Protein AF-A0A4Q4Z943-F1 (afdb_monomer)

Radius of gyration: 17.21 Å; Cα contacts (8 Å, |Δi|>4): 327; chains: 1; bounding box: 37×37×47 Å

Structure (mmCIF, N/CA/C/O backbone):
data_AF-A0A4Q4Z943-F1
#
_entry.id   AF-A0A4Q4Z943-F1
#
loop_
_atom_site.group_PDB
_atom_site.id
_atom_site.type_symbol
_atom_site.label_atom_id
_atom_site.label_alt_id
_atom_site.label_comp_id
_atom_site.label_asym_id
_atom_site.label_entity_id
_atom_site.label_seq_id
_atom_site.pdbx_PDB_ins_code
_atom_site.Cartn_x
_atom_site.Cartn_y
_atom_site.Cartn_z
_atom_site.occupancy
_atom_site.B_iso_or_equiv
_atom_site.auth_seq_id
_atom_site.auth_comp_id
_atom_site.auth_asym_id
_atom_site.auth_atom_id
_atom_site.pdbx_PDB_model_num
ATOM 1 N N . MET A 1 1 ? -3.285 22.131 2.070 1.00 65.44 1 MET A N 1
ATOM 2 C CA . MET A 1 1 ? -2.910 20.728 2.324 1.00 65.44 1 MET A CA 1
ATOM 3 C C . MET A 1 1 ? -2.173 20.230 1.093 1.00 65.44 1 MET A C 1
ATOM 5 O O . MET A 1 1 ? -2.377 20.802 0.026 1.00 65.44 1 MET A O 1
ATOM 9 N N . THR A 1 2 ? -1.219 19.313 1.251 1.00 90.12 2 THR A N 1
ATOM 10 C CA . THR A 1 2 ? -0.488 18.737 0.109 1.00 90.12 2 THR A CA 1
ATOM 11 C C . THR A 1 2 ? -1.328 17.625 -0.527 1.00 90.12 2 THR A C 1
ATOM 13 O O . THR A 1 2 ? -2.177 17.052 0.148 1.00 90.12 2 THR A O 1
ATOM 16 N N . GLU A 1 3 ? -1.049 17.253 -1.779 1.00 93.38 3 GLU A N 1
ATOM 17 C CA . GLU A 1 3 ? -1.705 16.104 -2.433 1.00 93.38 3 GLU A CA 1
ATOM 18 C C . GLU A 1 3 ? -1.549 14.803 -1.621 1.00 93.38 3 GLU A C 1
ATOM 20 O O . GLU A 1 3 ? -2.468 13.997 -1.535 1.00 93.38 3 GLU A O 1
ATOM 25 N N . MET A 1 4 ? -0.405 14.619 -0.951 1.00 96.50 4 MET A N 1
ATOM 26 C CA . MET A 1 4 ? -0.162 13.454 -0.092 1.00 96.50 4 MET A CA 1
ATOM 27 C C . MET A 1 4 ? -0.957 13.507 1.217 1.00 96.50 4 MET A C 1
ATOM 29 O O . MET A 1 4 ? -1.316 12.460 1.750 1.00 96.50 4 MET A O 1
ATOM 33 N N . ALA A 1 5 ? -1.238 14.699 1.747 1.00 97.06 5 ALA A N 1
ATOM 34 C CA . ALA A 1 5 ? -2.121 14.847 2.900 1.00 97.06 5 ALA A CA 1
ATOM 35 C C . ALA A 1 5 ? -3.574 14.520 2.523 1.00 97.06 5 ALA A C 1
ATOM 37 O O . ALA A 1 5 ? -4.233 13.794 3.262 1.00 97.06 5 ALA A O 1
ATOM 38 N N . ASP A 1 6 ? -4.031 14.985 1.357 1.00 97.50 6 ASP A N 1
ATOM 39 C CA . ASP A 1 6 ? -5.375 14.696 0.843 1.00 97.50 6 ASP A CA 1
ATOM 40 C C . ASP A 1 6 ? -5.541 13.192 0.550 1.00 97.50 6 ASP A C 1
ATOM 42 O O . ASP A 1 6 ? -6.547 12.588 0.921 1.00 97.50 6 ASP A O 1
ATOM 46 N N . LEU A 1 7 ? -4.516 12.554 -0.031 1.00 98.25 7 LEU A N 1
ATOM 47 C CA . LEU A 1 7 ? -4.472 11.100 -0.212 1.00 98.25 7 LEU A CA 1
ATOM 48 C C . LEU A 1 7 ? -4.557 10.356 1.125 1.00 98.25 7 LEU A C 1
ATOM 50 O O . LEU A 1 7 ? -5.277 9.363 1.231 1.00 98.25 7 LEU A O 1
ATOM 54 N N . TYR A 1 8 ? -3.808 10.801 2.138 1.00 98.56 8 TYR A N 1
ATOM 55 C CA . TYR A 1 8 ? -3.839 10.163 3.449 1.00 98.56 8 TYR A CA 1
ATOM 56 C C . TYR A 1 8 ? -5.241 10.232 4.056 1.00 98.56 8 TYR A C 1
ATOM 58 O O . TYR A 1 8 ? -5.732 9.216 4.535 1.00 98.56 8 TYR A O 1
ATOM 66 N N . ASP A 1 9 ? -5.901 11.389 3.970 1.00 98.44 9 ASP A N 1
ATOM 67 C CA . ASP A 1 9 ? -7.271 11.571 4.452 1.00 98.44 9 ASP A CA 1
ATOM 68 C C . ASP A 1 9 ? -8.268 10.640 3.749 1.00 98.44 9 ASP A C 1
ATOM 70 O O . ASP A 1 9 ? -9.015 9.915 4.404 1.00 98.44 9 ASP A O 1
ATOM 74 N N . ALA A 1 10 ? -8.193 10.547 2.420 1.00 98.62 10 ALA A N 1
ATOM 75 C CA . ALA A 1 10 ? -9.022 9.621 1.652 1.00 98.62 10 ALA A CA 1
ATOM 76 C C . ALA A 1 10 ? -8.755 8.145 2.018 1.00 98.62 10 ALA A C 1
ATOM 78 O O . ALA A 1 10 ? -9.677 7.331 2.073 1.00 98.62 10 ALA A O 1
ATOM 79 N N . CYS A 1 11 ? -7.504 7.786 2.322 1.00 98.81 11 CYS A N 1
ATOM 80 C CA . CYS A 1 11 ? -7.176 6.451 2.824 1.00 98.81 11 CYS A CA 1
ATOM 81 C C . CYS A 1 11 ? -7.762 6.192 4.225 1.00 98.81 11 CYS A C 1
ATOM 83 O O . CYS A 1 11 ? -8.165 5.064 4.507 1.00 98.81 11 CYS A O 1
ATOM 85 N N . LEU A 1 12 ? -7.826 7.202 5.104 1.00 98.88 12 LEU A N 1
ATOM 86 C CA . LEU A 1 12 ? -8.472 7.071 6.417 1.00 98.88 12 LEU A CA 1
ATOM 87 C C . LEU A 1 12 ? -9.964 6.760 6.272 1.00 98.88 12 LEU A C 1
ATOM 89 O O . LEU A 1 12 ? -10.477 5.899 6.986 1.00 98.88 12 LEU A O 1
ATOM 93 N N . ASP A 1 13 ? -10.643 7.414 5.328 1.00 98.81 13 ASP A N 1
ATOM 94 C CA . ASP A 1 13 ? -12.058 7.159 5.040 1.00 98.81 13 ASP A CA 1
ATOM 95 C C . ASP A 1 13 ? -12.298 5.714 4.591 1.00 98.81 13 ASP A C 1
ATOM 97 O O . ASP A 1 13 ? -13.255 5.072 5.033 1.00 98.81 13 ASP A O 1
ATOM 101 N N . GLU A 1 14 ? -11.396 5.162 3.778 1.00 98.81 14 GLU A N 1
ATOM 102 C CA . GLU A 1 14 ? -11.490 3.766 3.358 1.00 98.81 14 GLU A CA 1
ATOM 103 C C . GLU A 1 14 ? -11.214 2.784 4.508 1.00 98.81 14 GLU A C 1
ATOM 105 O O . GLU A 1 14 ? -11.913 1.774 4.637 1.00 98.81 14 GLU A O 1
ATOM 110 N N . VAL A 1 15 ? -10.259 3.085 5.397 1.00 98.81 15 VAL A N 1
ATOM 111 C CA . VAL A 1 15 ? -10.035 2.270 6.604 1.00 98.81 15 VAL A CA 1
ATOM 112 C C . VAL A 1 15 ? -11.260 2.293 7.519 1.00 98.81 15 VAL A C 1
ATOM 114 O O . VAL A 1 15 ? -11.665 1.235 7.998 1.00 98.81 15 VAL A O 1
ATOM 117 N N . ASP A 1 16 ? -11.885 3.452 7.732 1.00 98.75 16 ASP A N 1
ATOM 118 C CA . ASP A 1 16 ? -13.119 3.557 8.520 1.00 98.75 16 ASP A CA 1
ATOM 119 C C . ASP A 1 16 ? -14.257 2.741 7.898 1.00 98.75 16 ASP A C 1
ATOM 121 O O . ASP A 1 16 ? -14.968 2.014 8.601 1.00 98.75 16 ASP A O 1
ATOM 125 N N . ARG A 1 17 ? -14.410 2.810 6.570 1.00 98.62 17 ARG A N 1
ATOM 126 C CA . ARG A 1 17 ? -15.404 2.023 5.834 1.00 98.62 17 ARG A CA 1
ATOM 127 C C . ARG A 1 17 ? -15.170 0.523 6.018 1.00 98.62 17 ARG A C 1
ATOM 129 O O . ARG A 1 17 ? -16.122 -0.215 6.289 1.00 98.62 17 ARG A O 1
ATOM 136 N N . LEU A 1 18 ? -13.928 0.056 5.883 1.00 98.44 18 LEU A N 1
ATOM 137 C CA . LEU A 1 18 ? -13.565 -1.346 6.106 1.00 98.44 18 LEU A CA 1
ATOM 138 C C . LEU A 1 18 ? -13.819 -1.753 7.564 1.00 98.44 18 LEU A C 1
ATOM 140 O O . LEU A 1 18 ? -14.514 -2.736 7.815 1.00 98.44 18 LEU A O 1
ATOM 144 N N . ALA A 1 19 ? -13.354 -0.969 8.535 1.00 98.00 19 ALA A N 1
ATOM 145 C CA . ALA A 1 19 ? -13.545 -1.244 9.958 1.00 98.00 19 ALA A CA 1
ATOM 146 C C . ALA A 1 19 ? -15.025 -1.360 10.362 1.00 98.00 19 ALA A C 1
ATOM 148 O O . ALA A 1 19 ? -15.354 -2.135 11.261 1.00 98.00 19 ALA A O 1
ATOM 149 N N . ALA A 1 20 ? -15.917 -0.627 9.689 1.00 98.06 20 ALA A N 1
ATOM 150 C CA . ALA A 1 20 ? -17.358 -0.683 9.921 1.00 98.06 20 ALA A CA 1
ATOM 151 C C . ALA A 1 20 ? -18.069 -1.870 9.242 1.00 98.06 20 ALA A C 1
ATOM 153 O O . ALA A 1 20 ? -19.202 -2.181 9.612 1.00 98.06 20 ALA A O 1
ATOM 154 N N . THR A 1 21 ? -17.459 -2.504 8.234 1.00 97.50 21 THR A N 1
ATOM 155 C CA . THR A 1 21 ? -18.151 -3.464 7.350 1.00 97.50 21 THR A CA 1
ATOM 156 C C . THR A 1 21 ? -17.573 -4.874 7.358 1.00 97.50 21 THR A C 1
ATOM 158 O O . THR A 1 21 ? -18.302 -5.813 7.037 1.00 97.50 21 THR A O 1
ATOM 161 N N . LEU A 1 22 ? -16.300 -5.046 7.720 1.00 98.06 22 LEU A N 1
ATOM 162 C CA . LEU A 1 22 ? -15.649 -6.353 7.703 1.00 98.06 22 LEU A CA 1
ATOM 163 C C . LEU A 1 22 ? -16.208 -7.298 8.774 1.00 98.06 22 LEU A C 1
ATOM 165 O O . LEU A 1 22 ? -16.391 -6.923 9.934 1.00 98.06 22 LEU A O 1
ATOM 169 N N . THR A 1 23 ? -16.427 -8.556 8.390 1.00 98.38 23 THR A N 1
ATOM 170 C CA . THR A 1 23 ? -16.841 -9.617 9.320 1.00 98.38 23 THR A CA 1
ATOM 171 C C . THR A 1 23 ? -15.647 -10.181 10.105 1.00 98.38 23 THR A C 1
ATOM 173 O O . THR A 1 23 ? -14.497 -10.031 9.677 1.00 98.38 23 THR A O 1
ATOM 176 N N . PRO A 1 24 ? -15.879 -10.888 11.230 1.00 98.25 24 PRO A N 1
ATOM 177 C CA . PRO A 1 24 ? -14.817 -11.589 11.956 1.00 98.25 24 PRO A CA 1
ATOM 178 C C . PRO A 1 24 ? -13.995 -12.550 11.083 1.00 98.25 24 PRO A C 1
ATOM 180 O O . PRO A 1 24 ? -12.779 -12.628 11.231 1.00 98.25 24 PRO A O 1
ATOM 183 N N . GLU A 1 25 ? -14.630 -13.246 10.139 1.00 98.44 25 GLU A N 1
ATOM 184 C CA . GLU A 1 25 ? -13.960 -14.173 9.220 1.00 98.44 25 GLU A CA 1
ATOM 185 C C . GLU A 1 25 ? -13.043 -13.433 8.236 1.00 98.44 25 GLU A C 1
ATOM 187 O O . GLU A 1 25 ? -11.919 -13.868 7.978 1.00 98.44 25 GLU A O 1
ATOM 192 N N . GLN A 1 26 ? -13.488 -12.284 7.718 1.00 98.62 26 GLN A N 1
ATOM 193 C CA . GLN A 1 26 ? -12.661 -11.439 6.855 1.00 98.62 26 GLN A CA 1
ATOM 194 C C . GLN A 1 26 ? -11.472 -10.860 7.628 1.00 98.62 26 GLN A C 1
ATOM 196 O O . GLN A 1 26 ? -10.345 -10.891 7.145 1.00 98.62 26 GLN A O 1
ATOM 201 N N . LEU A 1 27 ? -11.696 -10.404 8.861 1.00 98.62 27 LEU A N 1
ATOM 202 C CA . LEU A 1 27 ? -10.637 -9.899 9.738 1.00 98.62 27 LEU A CA 1
ATOM 203 C C . LEU A 1 27 ? -9.578 -10.963 10.061 1.00 98.62 27 LEU A C 1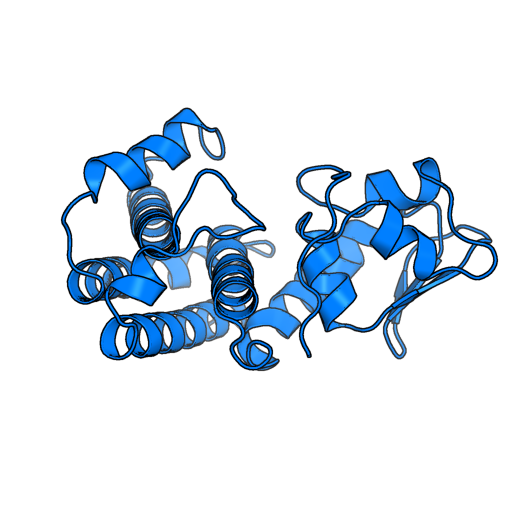
ATOM 205 O O . LEU A 1 27 ? -8.402 -10.625 10.179 1.00 98.62 27 LEU A O 1
ATOM 209 N N . ALA A 1 28 ? -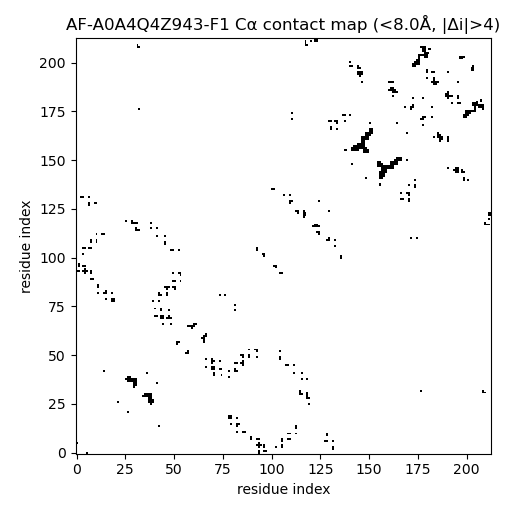9.982 -12.232 10.162 1.00 98.50 28 ALA A N 1
ATOM 210 C CA . ALA A 1 28 ? -9.096 -13.371 10.399 1.00 98.50 28 ALA A CA 1
ATOM 211 C C . ALA A 1 28 ? -8.396 -13.899 9.131 1.00 98.50 28 ALA A C 1
ATOM 213 O O . ALA A 1 28 ? -7.555 -14.794 9.226 1.00 98.50 28 ALA A O 1
ATOM 214 N N . SER A 1 29 ? -8.724 -13.377 7.945 1.00 98.50 29 SER A N 1
ATOM 215 C CA . SER A 1 29 ? -8.125 -13.832 6.688 1.00 98.50 29 SER A CA 1
ATOM 216 C C . SER A 1 29 ? -6.656 -13.421 6.600 1.00 98.50 29 SER A C 1
ATOM 218 O O . SER A 1 29 ? -6.305 -12.282 6.906 1.00 98.50 29 SER A O 1
ATOM 220 N N . VAL A 1 30 ? -5.793 -14.349 6.182 1.00 98.50 30 VAL A N 1
ATOM 221 C CA . VAL A 1 30 ? -4.361 -14.092 5.956 1.00 98.50 30 VAL A CA 1
ATOM 222 C C . VAL A 1 30 ? -4.183 -13.223 4.715 1.00 98.50 30 VAL A C 1
ATOM 224 O O . VAL A 1 30 ? -4.833 -13.454 3.698 1.00 98.50 30 VAL A O 1
ATOM 227 N N . VAL A 1 31 ? -3.276 -12.250 4.786 1.00 98.25 31 VAL A N 1
ATOM 228 C CA . VAL A 1 31 ? -2.973 -11.341 3.675 1.00 98.25 31 VAL A CA 1
ATOM 229 C C . VA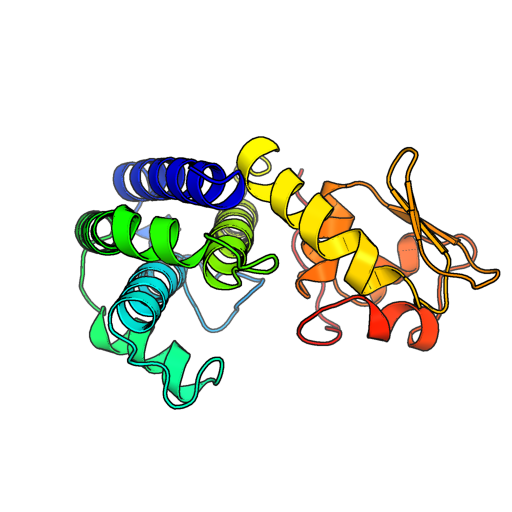L A 1 31 ? -1.777 -11.878 2.878 1.00 98.25 31 VAL A C 1
ATOM 231 O O . VAL A 1 31 ? -0.668 -11.881 3.410 1.00 98.25 31 VAL A O 1
ATOM 234 N N . PRO A 1 32 ? -1.932 -12.298 1.605 1.00 96.94 32 PRO A N 1
ATOM 235 C CA . PRO A 1 32 ? -0.840 -12.915 0.834 1.00 96.94 32 PRO A CA 1
ATO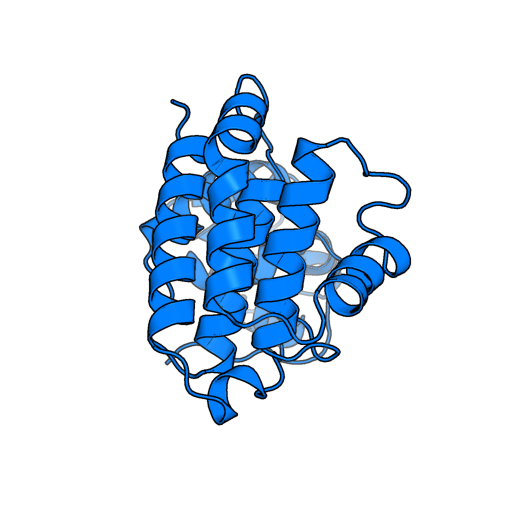M 236 C C . PRO A 1 32 ? 0.417 -12.039 0.702 1.00 96.94 32 PRO A C 1
ATOM 238 O O . PRO A 1 32 ? 1.545 -12.532 0.767 1.00 96.94 32 PRO A O 1
ATOM 241 N N . ALA A 1 33 ? 0.228 -10.720 0.598 1.00 95.62 33 ALA A N 1
ATOM 242 C CA . ALA A 1 33 ? 1.324 -9.762 0.488 1.00 95.62 33 ALA A CA 1
ATOM 243 C C . ALA A 1 33 ? 2.194 -9.694 1.754 1.00 95.62 33 ALA A C 1
ATOM 245 O O . ALA A 1 33 ? 3.394 -9.428 1.650 1.00 95.62 33 ALA A O 1
ATOM 246 N N . THR A 1 34 ? 1.600 -9.969 2.920 1.00 95.44 34 THR A N 1
ATOM 247 C CA . THR A 1 34 ? 2.224 -9.985 4.250 1.00 95.44 34 THR A CA 1
ATOM 248 C C . THR A 1 34 ? 1.763 -11.231 5.016 1.00 95.44 34 THR A C 1
ATOM 250 O O . THR A 1 34 ? 0.963 -11.124 5.946 1.00 95.44 34 THR A O 1
ATOM 253 N N . PRO A 1 35 ? 2.245 -12.431 4.646 1.00 95.75 35 PRO A N 1
ATOM 254 C CA . PRO A 1 35 ? 1.617 -13.704 5.021 1.00 95.75 35 PRO A CA 1
ATOM 255 C C . PRO A 1 35 ? 1.724 -14.052 6.512 1.00 95.75 35 PRO A C 1
ATOM 257 O O . PRO A 1 35 ? 1.075 -14.982 6.979 1.00 95.75 35 PRO A O 1
ATOM 260 N N . ALA A 1 36 ? 2.531 -13.309 7.272 1.00 96.00 36 ALA A N 1
ATOM 261 C CA . ALA A 1 36 ? 2.580 -13.410 8.727 1.00 96.00 36 ALA A CA 1
ATOM 262 C C . ALA A 1 36 ? 1.375 -12.747 9.418 1.00 96.00 36 ALA A C 1
ATOM 264 O O . ALA A 1 36 ? 1.213 -12.912 10.626 1.00 96.00 36 ALA A O 1
ATOM 265 N N . TRP A 1 37 ? 0.568 -11.976 8.682 1.00 98.44 37 TRP A N 1
ATOM 266 C CA . TRP A 1 37 ? -0.495 -11.144 9.227 1.00 98.44 37 TRP A CA 1
ATOM 267 C C . TRP A 1 37 ? -1.863 -11.484 8.642 1.00 98.44 37 TRP A C 1
ATOM 269 O O . TRP A 1 37 ? -2.028 -11.764 7.452 1.00 98.44 37 TRP A O 1
ATOM 279 N N . THR A 1 38 ? -2.860 -11.400 9.512 1.00 98.75 38 THR A N 1
ATOM 280 C CA . THR A 1 38 ? -4.273 -11.319 9.141 1.00 98.75 38 THR A CA 1
ATOM 281 C C . THR A 1 38 ? -4.658 -9.891 8.746 1.00 98.75 38 THR A C 1
ATOM 283 O O . THR A 1 38 ? -3.924 -8.941 9.027 1.00 98.75 38 THR A O 1
ATOM 286 N N . VAL A 1 39 ? -5.833 -9.710 8.139 1.00 98.75 39 VAL A N 1
ATOM 287 C CA . VAL A 1 39 ? -6.383 -8.380 7.818 1.00 98.75 39 VAL A CA 1
ATOM 288 C C . VAL A 1 39 ? -6.466 -7.491 9.061 1.00 98.75 39 VAL A C 1
ATOM 290 O O . VAL A 1 39 ? -6.066 -6.329 9.008 1.00 98.75 39 VAL A O 1
ATOM 293 N N . HIS A 1 40 ? -6.914 -8.027 10.202 1.00 98.75 40 HIS A N 1
ATOM 294 C CA . HIS A 1 40 ? -6.932 -7.281 11.466 1.00 98.75 40 HIS A CA 1
ATOM 295 C C . HIS A 1 40 ? -5.537 -6.775 11.853 1.00 98.75 40 HIS A C 1
ATOM 297 O O . HIS A 1 40 ? -5.369 -5.600 12.176 1.00 98.75 40 HIS A O 1
ATOM 303 N N . GLN A 1 41 ? -4.524 -7.634 11.744 1.00 98.81 41 GLN A N 1
ATOM 304 C CA . GLN A 1 41 ? -3.146 -7.286 12.091 1.00 98.81 41 GLN A CA 1
ATOM 305 C C . GLN A 1 41 ? -2.535 -6.275 11.112 1.00 98.81 41 GLN A C 1
ATOM 307 O O . GLN A 1 41 ? -1.730 -5.446 11.532 1.00 98.81 41 GLN A O 1
ATOM 312 N N . VAL A 1 42 ? -2.950 -6.271 9.840 1.00 98.75 42 VAL A N 1
ATOM 313 C CA . VAL A 1 42 ? -2.595 -5.199 8.894 1.00 98.75 42 VAL A CA 1
ATOM 314 C C . VAL A 1 42 ? -3.187 -3.860 9.341 1.00 98.75 42 VAL A C 1
ATOM 316 O O . VAL A 1 42 ? -2.464 -2.867 9.394 1.00 98.75 42 VAL A O 1
ATOM 319 N N . ILE A 1 43 ? -4.463 -3.816 9.737 1.00 98.69 43 ILE A N 1
ATOM 320 C CA . ILE A 1 43 ? -5.095 -2.584 10.250 1.00 98.69 43 ILE A CA 1
ATOM 321 C C . ILE A 1 43 ? -4.405 -2.121 11.546 1.00 98.69 43 ILE A C 1
ATOM 323 O O . ILE A 1 43 ? -4.137 -0.931 11.719 1.00 98.69 43 ILE A O 1
ATOM 327 N N . ALA A 1 44 ? -4.049 -3.054 12.433 1.00 98.81 44 ALA A N 1
ATOM 328 C CA . ALA A 1 44 ? -3.276 -2.758 13.636 1.00 98.81 44 ALA A CA 1
ATOM 329 C C . ALA A 1 44 ? -1.894 -2.181 13.294 1.00 98.81 44 ALA A C 1
ATOM 331 O O . ALA A 1 44 ? -1.493 -1.161 13.853 1.00 98.81 44 ALA A O 1
ATOM 332 N N . HIS A 1 45 ? -1.189 -2.772 12.327 1.00 98.69 45 HIS A N 1
ATOM 333 C CA . HIS A 1 45 ? 0.083 -2.253 11.839 1.00 98.69 45 HIS A CA 1
ATOM 334 C C . HIS A 1 45 ? -0.053 -0.826 11.288 1.00 98.69 45 HIS A C 1
ATOM 336 O O . HIS A 1 45 ? 0.795 0.011 11.590 1.00 98.69 45 HIS A O 1
ATOM 342 N N . LEU A 1 46 ? -1.116 -0.520 10.537 1.00 98.75 46 LEU A N 1
ATOM 343 C CA . LEU A 1 46 ? -1.375 0.834 10.037 1.00 98.75 46 LEU A CA 1
ATOM 344 C C . LEU A 1 46 ? -1.536 1.844 11.176 1.00 98.75 46 LEU A C 1
ATOM 346 O O . LEU A 1 46 ? -0.852 2.870 11.178 1.00 98.75 46 LEU A O 1
ATOM 350 N N . ALA A 1 47 ? -2.381 1.530 12.162 1.00 98.75 47 ALA A N 1
ATOM 351 C CA . ALA A 1 47 ? -2.593 2.374 13.335 1.00 98.75 47 ALA A CA 1
ATOM 352 C C . ALA A 1 47 ? -1.298 2.582 14.140 1.00 98.75 47 ALA A C 1
ATOM 354 O O . ALA A 1 47 ? -0.956 3.716 14.477 1.00 98.75 47 ALA A O 1
ATOM 355 N N . GLY A 1 48 ? -0.551 1.505 14.404 1.00 98.56 48 GLY A N 1
ATOM 356 C CA . GLY A 1 48 ? 0.711 1.560 15.142 1.00 98.56 48 GLY A CA 1
ATOM 357 C C . GLY A 1 48 ? 1.792 2.356 14.411 1.00 98.56 48 GLY A C 1
ATOM 358 O O . GLY A 1 48 ? 2.394 3.246 15.002 1.00 98.56 48 GLY A O 1
ATOM 359 N N . SER A 1 49 ? 1.973 2.122 13.109 1.00 98.25 49 SER A N 1
ATOM 360 C CA . SER A 1 49 ? 2.962 2.839 12.294 1.00 98.25 49 SER A CA 1
ATOM 361 C C . SER A 1 49 ? 2.690 4.337 12.244 1.00 98.25 49 SER A C 1
ATOM 363 O O . SER A 1 49 ? 3.621 5.137 12.334 1.00 98.25 49 SER A O 1
ATOM 365 N N . ALA A 1 50 ? 1.422 4.735 12.115 1.00 98.38 50 ALA A N 1
ATOM 366 C CA . ALA A 1 50 ? 1.060 6.146 12.087 1.00 98.38 50 ALA A CA 1
ATOM 367 C C . ALA A 1 50 ? 1.232 6.809 13.461 1.00 98.38 50 ALA A C 1
ATOM 369 O O . ALA A 1 50 ? 1.707 7.945 13.538 1.00 98.38 50 ALA A O 1
ATOM 370 N N . ALA A 1 51 ? 0.909 6.099 14.547 1.00 98.25 51 ALA A N 1
ATOM 371 C CA . ALA A 1 51 ? 1.132 6.577 15.909 1.00 98.25 51 ALA A CA 1
ATOM 372 C C . ALA A 1 51 ? 2.630 6.744 16.213 1.00 98.25 51 ALA A C 1
ATOM 374 O O . ALA A 1 51 ? 3.044 7.783 16.732 1.00 98.25 51 ALA A O 1
ATOM 375 N N . ASP A 1 52 ? 3.457 5.770 15.832 1.00 98.12 52 ASP A N 1
ATOM 376 C CA . ASP A 1 52 ? 4.909 5.815 16.015 1.00 98.12 52 ASP A CA 1
ATOM 377 C C . ASP A 1 52 ? 5.537 6.953 15.214 1.00 98.12 52 ASP A C 1
ATOM 379 O O . ASP A 1 52 ? 6.308 7.737 15.770 1.00 98.12 52 ASP A O 1
ATOM 383 N N . ALA A 1 53 ? 5.139 7.122 13.949 1.00 96.50 53 ALA A N 1
ATOM 384 C CA . ALA A 1 53 ? 5.582 8.242 13.123 1.00 96.50 53 ALA A CA 1
ATOM 385 C C . ALA A 1 53 ? 5.181 9.599 13.722 1.00 96.50 53 ALA A C 1
ATOM 387 O O . ALA A 1 53 ? 5.990 10.524 13.752 1.00 96.50 53 ALA A O 1
ATOM 388 N N . SER A 1 54 ? 3.959 9.708 14.250 1.00 96.88 54 SER A N 1
ATOM 389 C CA . SER A 1 54 ? 3.436 10.956 14.827 1.00 96.88 54 SER A CA 1
ATOM 390 C C . SER A 1 54 ? 4.071 11.315 16.172 1.00 96.88 54 SER A C 1
ATOM 392 O O . SER A 1 54 ? 4.146 12.490 16.525 1.00 96.88 54 SER A O 1
ATOM 394 N N . THR A 1 55 ? 4.519 10.317 16.934 1.00 96.38 55 THR A N 1
ATOM 395 C CA . THR A 1 55 ? 5.127 10.500 18.264 1.00 96.38 55 THR A CA 1
ATOM 396 C C . THR A 1 55 ? 6.654 10.418 18.248 1.00 96.38 55 THR A C 1
ATOM 398 O O . THR A 1 55 ? 7.292 10.666 19.270 1.00 96.38 55 THR A O 1
ATOM 401 N N . GLY A 1 56 ? 7.253 10.089 17.101 1.00 95.88 56 GLY A N 1
ATOM 402 C CA . GLY A 1 56 ? 8.696 9.935 16.939 1.00 95.88 56 GLY A CA 1
ATOM 403 C C . GLY A 1 56 ? 9.259 8.613 17.472 1.00 95.88 56 GLY A C 1
ATOM 404 O O . GLY A 1 56 ? 10.475 8.492 17.606 1.00 95.88 56 GLY A O 1
ATOM 405 N N . ARG A 1 57 ? 8.422 7.605 17.754 1.00 96.50 57 ARG A N 1
ATOM 406 C CA . ARG A 1 57 ? 8.833 6.279 18.260 1.00 96.50 57 ARG A CA 1
ATOM 407 C C . ARG A 1 57 ? 9.384 5.384 17.132 1.00 96.50 57 ARG A C 1
ATOM 409 O O . ARG A 1 57 ? 8.904 4.277 16.901 1.00 96.50 57 ARG A O 1
ATOM 416 N N . MET A 1 58 ? 10.403 5.878 16.429 1.00 96.69 58 MET A N 1
ATOM 417 C CA . MET A 1 58 ? 10.899 5.329 15.155 1.00 96.69 58 MET A CA 1
ATOM 418 C C . MET A 1 58 ? 12.147 4.443 15.273 1.00 96.69 58 MET A C 1
ATOM 420 O O . MET A 1 58 ? 12.688 4.008 14.255 1.00 96.69 58 MET A O 1
ATOM 424 N N . ASP A 1 59 ? 12.619 4.164 16.489 1.00 96.31 59 ASP A N 1
ATOM 425 C CA . ASP A 1 59 ? 13.780 3.297 16.701 1.00 96.31 59 ASP A CA 1
ATOM 426 C C . ASP A 1 59 ? 13.547 1.907 16.091 1.00 96.31 59 ASP A C 1
ATOM 428 O O . ASP A 1 59 ? 12.558 1.233 16.384 1.00 96.31 59 ASP A O 1
ATOM 432 N N . GLY A 1 60 ? 14.470 1.489 15.220 1.00 93.88 60 GLY A N 1
ATOM 433 C CA . GLY A 1 60 ? 14.402 0.210 14.514 1.00 93.88 60 GLY A CA 1
ATOM 434 C C . GLY A 1 60 ? 13.467 0.184 13.303 1.00 93.88 60 GLY A C 1
ATOM 435 O O . GLY A 1 60 ? 13.398 -0.849 12.642 1.00 93.88 60 GLY A O 1
ATOM 436 N N . ALA A 1 61 ? 12.775 1.276 12.964 1.00 94.00 61 ALA A N 1
ATOM 437 C CA . ALA A 1 61 ? 11.940 1.339 11.766 1.00 94.00 61 ALA A CA 1
ATOM 438 C C . ALA A 1 61 ? 12.787 1.260 10.473 1.00 94.00 61 ALA A C 1
ATOM 440 O O . ALA A 1 61 ? 13.886 1.818 10.423 1.00 94.00 61 ALA A O 1
ATOM 441 N N . PRO A 1 62 ? 12.295 0.618 9.394 1.00 91.56 62 PRO A N 1
ATOM 442 C CA . PRO A 1 62 ? 11.044 -0.140 9.266 1.00 91.56 62 PRO A CA 1
ATOM 443 C C . PRO A 1 62 ? 11.221 -1.650 9.565 1.00 91.56 62 PRO A C 1
ATOM 445 O O . PRO A 1 62 ? 10.645 -2.497 8.887 1.00 91.56 62 PRO A O 1
ATOM 448 N N . GLY A 1 63 ? 12.072 -2.014 10.525 1.00 94.12 63 GLY A N 1
ATOM 449 C CA . GLY A 1 63 ? 12.456 -3.394 10.826 1.00 94.12 63 GLY A CA 1
ATOM 450 C C . GLY A 1 63 ? 11.344 -4.272 11.415 1.00 94.12 63 GLY A C 1
ATOM 451 O O . GLY A 1 63 ? 10.303 -3.803 11.880 1.00 94.12 63 GLY A O 1
ATOM 452 N N . SER A 1 64 ? 11.586 -5.585 11.421 1.00 94.12 64 SER A N 1
ATOM 453 C CA . SER A 1 64 ? 10.615 -6.595 11.866 1.00 94.12 64 SER A CA 1
ATOM 454 C C . SER A 1 64 ? 10.206 -6.444 13.332 1.00 94.12 64 SER A C 1
ATOM 456 O O . SER A 1 64 ? 9.033 -6.595 13.644 1.00 94.12 64 SER A O 1
ATOM 458 N N . GLU A 1 65 ? 11.134 -6.099 14.227 1.00 96.31 65 GLU A N 1
ATOM 459 C CA . GLU A 1 65 ? 10.826 -5.871 15.647 1.00 96.31 65 GLU A CA 1
ATOM 460 C C . GLU A 1 65 ? 9.871 -4.683 15.838 1.00 96.31 65 GLU A C 1
ATOM 462 O O . GLU A 1 65 ? 8.883 -4.784 16.567 1.00 96.31 65 GLU A O 1
ATOM 467 N N . TRP A 1 66 ? 10.117 -3.586 15.113 1.00 97.25 66 TRP A N 1
ATOM 468 C CA . TRP A 1 66 ? 9.276 -2.389 15.136 1.00 97.25 66 TRP A CA 1
ATOM 469 C C . TRP A 1 66 ? 7.856 -2.693 14.637 1.00 97.25 66 TRP A C 1
ATOM 471 O O . TRP A 1 66 ? 6.875 -2.394 15.314 1.00 97.25 66 TRP A O 1
ATOM 481 N N . THR A 1 67 ? 7.733 -3.381 13.500 1.00 96.25 67 THR A N 1
ATOM 482 C CA . THR A 1 67 ? 6.417 -3.750 12.948 1.00 96.25 67 THR A CA 1
ATOM 483 C C . THR A 1 67 ? 5.670 -4.790 13.792 1.00 96.25 67 THR A C 1
ATOM 485 O O . THR A 1 67 ? 4.455 -4.672 13.959 1.00 96.25 67 THR A O 1
ATOM 488 N N . ALA A 1 68 ? 6.371 -5.772 14.372 1.00 96.44 68 ALA A N 1
ATOM 489 C CA . ALA A 1 68 ? 5.779 -6.785 15.247 1.00 96.44 68 ALA A CA 1
ATOM 490 C C . ALA A 1 68 ? 5.194 -6.173 16.526 1.00 96.44 68 ALA A C 1
ATOM 492 O O . ALA A 1 68 ? 4.138 -6.609 16.989 1.00 96.44 68 ALA A O 1
ATOM 493 N N . ARG A 1 69 ? 5.830 -5.124 17.064 1.00 97.19 69 ARG A N 1
ATOM 494 C CA . ARG A 1 69 ? 5.316 -4.377 18.215 1.00 97.19 69 ARG A CA 1
ATOM 495 C C . ARG A 1 69 ? 3.935 -3.783 17.946 1.00 97.19 69 ARG A C 1
ATOM 497 O O . ARG A 1 69 ? 3.081 -3.885 18.816 1.00 97.19 69 ARG A O 1
ATOM 504 N N . HIS A 1 70 ? 3.687 -3.216 16.762 1.00 97.94 70 HIS A N 1
ATOM 505 C CA . HIS A 1 70 ? 2.368 -2.653 16.431 1.00 97.94 70 HIS A CA 1
ATOM 506 C C . HIS A 1 70 ? 1.267 -3.705 16.532 1.00 97.94 70 HIS A C 1
ATOM 508 O O . HIS A 1 70 ? 0.212 -3.451 17.102 1.00 97.94 70 HIS A O 1
ATOM 514 N N . VAL A 1 71 ? 1.537 -4.897 15.999 1.00 97.44 71 VAL A N 1
ATOM 515 C CA . VAL A 1 71 ? 0.590 -6.011 16.018 1.00 97.44 71 VAL A CA 1
ATOM 516 C C . VAL A 1 71 ? 0.359 -6.510 17.445 1.00 97.44 71 VAL A C 1
ATOM 518 O O . VAL A 1 71 ? -0.785 -6.726 17.830 1.00 97.44 71 VAL A O 1
ATOM 521 N N . ALA A 1 72 ? 1.424 -6.653 18.238 1.00 97.62 72 ALA A N 1
ATOM 522 C CA . ALA A 1 72 ? 1.338 -7.150 19.609 1.00 97.62 72 ALA A CA 1
ATOM 523 C C . ALA A 1 72 ? 0.674 -6.150 20.576 1.00 97.62 72 ALA A C 1
ATOM 525 O O . ALA A 1 72 ? -0.196 -6.526 21.353 1.00 97.62 72 ALA A O 1
ATOM 526 N N . GLU A 1 73 ? 1.050 -4.868 20.535 1.00 98.06 73 GLU A N 1
ATOM 527 C CA . GLU A 1 73 ? 0.516 -3.836 21.444 1.00 98.06 73 GLU A CA 1
ATOM 528 C C . GLU A 1 73 ? -0.964 -3.519 21.190 1.00 98.06 73 GLU A C 1
ATOM 530 O O . GLU A 1 73 ? -1.664 -3.032 22.082 1.00 98.06 73 GLU A O 1
ATOM 535 N N . LEU A 1 74 ? -1.436 -3.758 19.967 1.00 97.81 74 LEU A N 1
ATOM 536 C CA . LEU A 1 74 ? -2.802 -3.463 19.540 1.00 97.81 74 LEU A CA 1
ATOM 537 C C . LEU A 1 74 ? -3.668 -4.724 19.415 1.00 97.81 74 LEU A C 1
ATOM 539 O O . LEU A 1 74 ? -4.809 -4.644 18.949 1.00 97.81 74 LEU A O 1
ATOM 543 N N . GLU A 1 75 ? -3.159 -5.874 19.860 1.00 96.38 75 GLU A N 1
ATOM 544 C CA . GLU A 1 75 ? -3.922 -7.114 19.937 1.00 96.38 75 GLU A CA 1
ATOM 545 C C . GLU A 1 75 ? -5.180 -6.930 20.806 1.00 96.38 75 GLU A C 1
ATOM 547 O O . GLU A 1 75 ? -5.180 -6.237 21.824 1.00 96.38 75 GLU A O 1
ATOM 552 N N . GLY A 1 76 ? -6.294 -7.526 20.376 1.00 94.62 76 GLY A N 1
ATOM 553 C CA . GLY A 1 76 ? -7.573 -7.463 21.088 1.00 94.62 76 GLY A CA 1
ATOM 554 C C . GLY A 1 76 ? -8.369 -6.165 20.909 1.00 94.62 76 GLY A C 1
ATOM 555 O O . GLY A 1 76 ? -9.541 -6.138 21.283 1.00 94.62 76 GLY A O 1
ATOM 556 N N . ARG A 1 77 ? -7.800 -5.115 20.298 1.00 98.38 77 ARG A N 1
ATOM 557 C CA . ARG A 1 77 ? -8.570 -3.922 19.913 1.00 98.38 77 ARG A CA 1
ATOM 558 C C . ARG A 1 77 ? -9.523 -4.239 18.768 1.00 98.38 77 ARG A C 1
ATOM 560 O O . ARG A 1 77 ? -9.170 -4.942 17.822 1.00 98.38 77 ARG A O 1
ATOM 567 N N . SER A 1 78 ? -10.726 -3.688 18.825 1.00 98.44 78 SER A N 1
ATOM 568 C CA . SER A 1 78 ? -11.693 -3.786 17.734 1.00 98.44 78 SER A CA 1
ATOM 569 C C . SER A 1 78 ? -11.221 -3.007 16.494 1.00 98.44 78 SER A C 1
ATOM 571 O O . SER A 1 78 ? -10.491 -2.020 16.628 1.00 98.44 78 SER A O 1
ATOM 573 N N . PRO A 1 79 ? -11.665 -3.379 15.278 1.00 98.25 79 PRO A N 1
ATOM 574 C CA . PRO A 1 79 ? -11.352 -2.624 14.063 1.00 98.25 79 PRO A CA 1
ATOM 575 C C . PRO A 1 79 ? -11.710 -1.137 14.168 1.00 98.25 79 PRO A C 1
ATOM 577 O O . PRO A 1 79 ? -10.939 -0.294 13.723 1.00 98.25 79 PRO A O 1
ATOM 580 N N . GLY A 1 80 ? -12.837 -0.805 14.811 1.00 98.62 80 GLY A N 1
ATOM 581 C CA . GLY A 1 80 ? -13.252 0.582 15.030 1.00 98.62 80 GLY A CA 1
ATOM 582 C C . GLY A 1 80 ? -12.305 1.363 15.947 1.00 98.62 80 GLY A C 1
ATOM 583 O O . GLY A 1 80 ? -12.016 2.525 15.677 1.00 98.62 80 GLY A O 1
ATOM 584 N N . GLU A 1 81 ? -11.762 0.737 16.997 1.00 98.75 81 GLU A N 1
ATOM 585 C CA . GLU A 1 81 ? -10.750 1.370 17.857 1.00 98.75 81 GLU A CA 1
ATOM 586 C C . GLU A 1 81 ? -9.423 1.586 17.122 1.00 98.75 81 GLU A C 1
ATOM 588 O O . GLU A 1 81 ? -8.765 2.606 17.330 1.00 98.75 81 GLU A O 1
ATOM 593 N N . LEU A 1 82 ? -9.028 0.646 16.258 1.00 98.81 82 LEU A N 1
ATOM 594 C CA . LEU A 1 82 ? -7.833 0.783 15.424 1.00 98.81 82 LEU A CA 1
ATOM 595 C C . LEU A 1 82 ? -7.998 1.906 14.396 1.00 98.81 82 LEU A C 1
ATOM 597 O O . LEU A 1 82 ? -7.113 2.750 14.274 1.00 98.81 82 LEU A O 1
ATOM 601 N N . ALA A 1 83 ? -9.141 1.951 13.710 1.00 98.75 83 ALA A N 1
ATOM 602 C CA . ALA A 1 83 ? -9.464 2.984 12.733 1.00 98.75 83 ALA A CA 1
ATOM 603 C C . ALA A 1 83 ? -9.532 4.376 13.384 1.00 98.75 83 ALA A C 1
ATOM 605 O O . ALA A 1 83 ? -8.880 5.305 12.915 1.00 98.75 83 ALA A O 1
ATOM 606 N N . ALA A 1 84 ? -10.181 4.504 14.547 1.00 98.75 84 ALA A N 1
ATOM 607 C CA . ALA A 1 84 ? -10.192 5.749 15.315 1.00 98.75 84 ALA A CA 1
ATOM 608 C C . ALA A 1 84 ? -8.783 6.175 15.771 1.00 98.75 84 ALA A C 1
ATOM 610 O O . ALA A 1 84 ? -8.437 7.357 15.707 1.00 98.75 84 ALA A O 1
ATOM 611 N N . SER A 1 85 ? -7.948 5.220 16.202 1.00 98.38 85 SER A N 1
ATOM 612 C CA . SER A 1 85 ? -6.549 5.483 16.557 1.00 98.38 85 SER A CA 1
ATOM 613 C C . SER A 1 85 ? -5.754 5.988 15.354 1.00 98.38 85 SER A C 1
ATOM 615 O O . SER A 1 85 ? -5.030 6.973 15.476 1.00 98.38 85 SER A O 1
ATOM 617 N N . LEU A 1 86 ? -5.906 5.354 14.193 1.00 98.75 86 LEU A N 1
ATOM 618 C CA . LEU A 1 86 ? -5.269 5.777 12.950 1.00 98.75 86 LEU A CA 1
ATOM 619 C C . LEU A 1 86 ? -5.775 7.157 12.501 1.00 98.75 86 LEU A C 1
ATOM 621 O O . LEU A 1 86 ? -4.983 8.032 12.177 1.00 98.75 86 LEU A O 1
ATOM 625 N N . ARG A 1 87 ? -7.082 7.421 12.563 1.00 98.75 87 ARG A N 1
ATOM 626 C CA . ARG A 1 87 ? -7.639 8.736 12.215 1.00 98.75 87 ARG A CA 1
ATOM 627 C C . ARG A 1 87 ? -7.117 9.853 13.118 1.00 98.75 87 ARG A C 1
ATOM 629 O O . ARG A 1 87 ? -6.924 10.974 12.656 1.00 98.75 87 ARG A O 1
ATOM 636 N N . SER A 1 88 ? -6.818 9.562 14.384 1.00 98.56 88 SER A N 1
ATOM 637 C CA . SER A 1 88 ? -6.259 10.556 15.31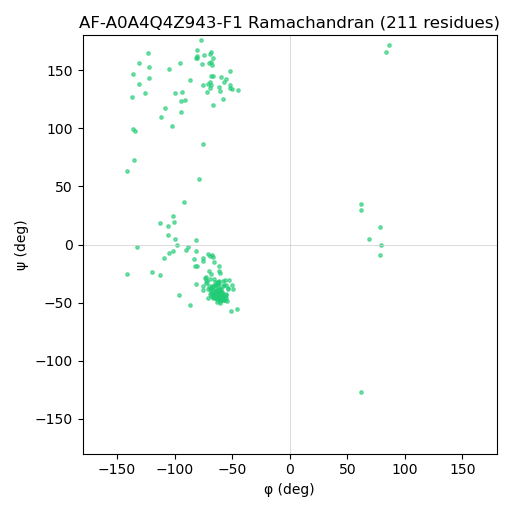0 1.00 98.56 88 SER A CA 1
ATOM 638 C C . SER A 1 88 ? -4.895 11.115 14.874 1.00 98.56 88 SER A C 1
ATOM 640 O O . SER A 1 88 ? -4.510 12.198 15.314 1.00 98.56 88 SER A O 1
ATOM 642 N N . THR A 1 89 ? -4.183 10.429 13.972 1.00 98.62 89 THR A N 1
ATOM 643 C CA . THR A 1 89 ? -2.881 10.874 13.457 1.00 98.62 89 THR A CA 1
ATOM 644 C C . THR A 1 89 ? -2.985 11.780 12.229 1.00 98.62 89 THR A C 1
ATOM 646 O O . THR A 1 89 ? -1.958 12.279 11.773 1.00 98.62 89 THR A O 1
ATOM 649 N N . GLN A 1 90 ? -4.194 12.042 11.711 1.00 98.38 90 GLN A N 1
ATOM 650 C CA . GLN A 1 90 ? -4.450 12.839 10.499 1.00 98.38 90 GLN A CA 1
ATOM 651 C C . GLN A 1 90 ? -3.649 14.146 10.462 1.00 98.38 90 GLN A C 1
ATOM 653 O O . GLN A 1 90 ? -2.883 14.373 9.530 1.00 98.38 90 GLN A O 1
ATOM 658 N N . ALA A 1 91 ? -3.775 14.986 11.493 1.00 98.00 91 ALA A N 1
ATOM 659 C CA . ALA A 1 91 ? -3.117 16.291 11.518 1.00 98.00 91 ALA A CA 1
ATOM 660 C C . ALA A 1 91 ? -1.581 16.185 11.555 1.00 98.00 91 ALA A C 1
ATOM 662 O O . ALA A 1 91 ? -0.891 16.941 10.871 1.00 98.00 91 ALA A O 1
ATOM 663 N N . ALA A 1 92 ? -1.043 15.236 12.327 1.00 97.81 92 ALA A N 1
ATOM 664 C CA . ALA A 1 92 ? 0.399 15.031 12.447 1.00 97.81 92 ALA A CA 1
ATOM 665 C C . ALA A 1 92 ? 1.001 14.494 11.139 1.00 97.81 92 ALA A C 1
ATOM 667 O O . ALA A 1 92 ? 2.022 15.000 10.669 1.00 97.81 92 ALA A O 1
ATOM 668 N N . VAL A 1 93 ? 0.337 13.520 10.510 1.00 97.25 93 VAL A N 1
ATOM 669 C CA . VAL A 1 93 ? 0.758 12.986 9.211 1.00 97.25 93 VAL A CA 1
ATOM 670 C C . VAL A 1 93 ? 0.642 14.056 8.130 1.00 97.25 93 VAL A C 1
ATOM 672 O O . VAL A 1 93 ? 1.603 14.236 7.386 1.00 97.25 93 VAL A O 1
ATOM 675 N N . ALA A 1 94 ? -0.450 14.826 8.086 1.00 96.88 94 ALA A N 1
ATOM 676 C CA . ALA A 1 94 ? -0.609 15.931 7.141 1.00 96.88 94 ALA A CA 1
ATOM 677 C C . ALA A 1 94 ? 0.541 16.943 7.255 1.00 96.88 94 ALA A C 1
ATOM 679 O O . ALA A 1 94 ? 1.168 17.262 6.244 1.00 96.88 94 ALA A O 1
ATOM 680 N N . ALA A 1 95 ? 0.895 17.364 8.473 1.00 96.50 95 ALA A N 1
ATOM 681 C CA . ALA A 1 95 ? 2.043 18.240 8.704 1.00 96.50 95 ALA A CA 1
ATOM 682 C C . ALA A 1 95 ? 3.367 17.608 8.226 1.00 96.50 95 ALA A C 1
ATOM 684 O O . ALA A 1 95 ? 4.192 18.286 7.621 1.00 96.50 95 ALA A O 1
ATOM 685 N N . SER A 1 96 ? 3.555 16.295 8.415 1.00 94.69 96 SER A N 1
ATOM 686 C CA . SER A 1 96 ? 4.767 15.580 7.975 1.00 94.69 96 SER A CA 1
ATOM 687 C C . SER A 1 96 ? 4.955 15.510 6.450 1.00 94.69 96 SER A C 1
ATOM 689 O O . SER A 1 96 ? 6.045 15.176 5.977 1.00 94.69 96 SER A O 1
ATOM 691 N N . THR A 1 97 ? 3.906 15.806 5.672 1.00 95.69 97 THR A N 1
ATOM 692 C CA . THR A 1 97 ? 3.982 15.849 4.203 1.00 95.69 97 THR A CA 1
ATOM 693 C C . THR A 1 97 ? 4.538 17.170 3.670 1.00 95.69 97 THR A C 1
ATOM 695 O O . THR A 1 97 ? 4.981 17.233 2.523 1.00 95.69 97 THR A O 1
ATOM 698 N N . GLU A 1 98 ? 4.541 18.236 4.472 1.00 94.75 98 GLU A N 1
ATOM 699 C CA . GLU A 1 98 ? 5.014 19.547 4.035 1.00 94.75 98 GLU A CA 1
ATOM 700 C C . GLU A 1 98 ? 6.524 19.517 3.768 1.00 94.75 98 GLU A C 1
ATOM 702 O O . GLU A 1 98 ? 7.329 19.187 4.635 1.00 94.75 98 GLU A O 1
ATOM 707 N N . GLY A 1 99 ? 6.924 19.828 2.531 1.00 89.94 99 GLY A N 1
ATOM 708 C CA . GLY A 1 99 ? 8.330 19.777 2.117 1.00 89.94 99 GLY A CA 1
ATOM 709 C C . GLY A 1 99 ? 8.926 18.364 2.048 1.00 89.94 99 GLY A C 1
ATOM 710 O O . GLY A 1 99 ? 10.115 18.226 1.760 1.00 89.94 99 GLY A O 1
ATOM 711 N N . ASN A 1 100 ? 8.123 17.319 2.267 1.00 91.69 100 ASN A N 1
ATOM 712 C CA . ASN A 1 100 ? 8.541 15.931 2.157 1.00 91.69 100 ASN A CA 1
ATOM 713 C C . ASN A 1 100 ? 8.040 15.341 0.829 1.00 91.69 100 ASN A C 1
ATOM 715 O O . ASN A 1 100 ? 6.874 14.962 0.730 1.00 91.69 100 ASN A O 1
ATOM 719 N N . PRO A 1 101 ? 8.901 15.206 -0.195 1.00 83.38 101 PRO A N 1
ATOM 720 C CA . PRO A 1 101 ? 8.485 14.660 -1.485 1.00 83.38 101 PRO A CA 1
ATOM 721 C C . PRO A 1 101 ? 8.194 13.152 -1.436 1.00 83.38 101 PRO A C 1
ATOM 723 O O . PRO A 1 101 ? 7.766 12.582 -2.437 1.00 83.38 101 PRO A O 1
ATOM 726 N N . ARG A 1 102 ? 8.496 12.475 -0.317 1.00 88.25 102 ARG A N 1
ATOM 727 C CA . ARG A 1 102 ? 8.433 11.015 -0.178 1.00 88.25 102 ARG A CA 1
ATOM 728 C C . ARG A 1 102 ? 7.902 10.590 1.198 1.00 88.25 102 ARG A C 1
ATOM 730 O O . ARG A 1 102 ? 8.632 9.963 1.972 1.00 88.25 102 ARG A O 1
ATOM 737 N N . PRO A 1 103 ? 6.647 10.924 1.539 1.00 94.69 103 PRO A N 1
ATOM 738 C CA . PRO A 1 103 ? 6.082 10.584 2.835 1.00 94.69 103 PRO A CA 1
ATOM 739 C C . PRO A 1 103 ? 5.728 9.091 2.886 1.00 94.69 103 PRO A C 1
ATOM 741 O O . PRO A 1 103 ? 4.596 8.692 2.624 1.00 94.69 103 PRO A O 1
ATOM 744 N N . ALA A 1 104 ? 6.704 8.254 3.254 1.00 94.12 104 ALA A N 1
ATOM 745 C CA . ALA A 1 104 ? 6.561 6.796 3.312 1.00 94.12 104 ALA A CA 1
ATOM 746 C C . ALA A 1 104 ? 5.349 6.320 4.134 1.00 94.12 104 ALA A C 1
ATOM 748 O O . ALA A 1 104 ? 4.759 5.298 3.797 1.00 94.12 104 ALA A O 1
ATOM 749 N N . ILE A 1 105 ? 4.931 7.066 5.163 1.00 96.50 105 ILE A N 1
ATOM 750 C CA . ILE A 1 105 ? 3.743 6.725 5.959 1.00 96.50 105 ILE A CA 1
ATOM 751 C C . ILE A 1 105 ? 2.436 6.791 5.148 1.00 96.50 105 ILE A C 1
ATOM 753 O O . ILE A 1 105 ? 1.532 5.989 5.372 1.00 96.50 105 ILE A O 1
ATOM 757 N N . VAL A 1 106 ? 2.355 7.692 4.164 1.00 98.06 106 VAL A N 1
ATOM 758 C CA . VAL A 1 106 ? 1.206 7.814 3.252 1.00 98.06 106 VAL A CA 1
ATOM 759 C C . VAL A 1 106 ? 1.226 6.684 2.222 1.00 98.06 106 VAL A C 1
ATOM 761 O O . VAL A 1 106 ? 0.196 6.088 1.920 1.00 98.06 106 VAL A O 1
ATOM 764 N N . TRP A 1 107 ? 2.409 6.314 1.727 1.00 97.69 107 TRP A N 1
ATOM 765 C CA . TRP A 1 107 ? 2.546 5.156 0.839 1.00 97.69 107 TRP A CA 1
ATOM 766 C C . TRP A 1 107 ? 2.155 3.859 1.551 1.00 97.69 107 TRP A C 1
ATOM 768 O O . TRP A 1 107 ? 1.484 3.013 0.968 1.00 97.69 107 TRP A O 1
ATOM 778 N N . ASN A 1 108 ? 2.529 3.730 2.826 1.00 98.19 108 ASN A N 1
ATOM 779 C CA . ASN A 1 108 ? 2.254 2.556 3.647 1.00 98.19 108 ASN A CA 1
ATOM 780 C C . ASN A 1 108 ? 0.753 2.240 3.733 1.00 98.19 108 ASN A C 1
ATOM 782 O O . ASN A 1 108 ? 0.359 1.097 3.508 1.00 98.19 108 ASN A O 1
ATOM 786 N N . ILE A 1 109 ? -0.088 3.244 4.014 1.00 98.75 109 ILE A N 1
ATOM 787 C CA . ILE A 1 109 ? -1.542 3.041 4.104 1.00 98.75 109 ILE A CA 1
ATOM 788 C C . ILE A 1 109 ? -2.159 2.672 2.751 1.00 98.75 109 ILE A C 1
ATOM 790 O O . ILE A 1 109 ? -2.929 1.718 2.680 1.00 98.75 109 ILE A O 1
ATOM 794 N N . SER A 1 110 ? -1.749 3.343 1.672 1.00 98.75 110 SER A N 1
ATOM 795 C CA . SER A 1 110 ? -2.218 3.061 0.309 1.00 98.75 110 SER A CA 1
ATOM 796 C C . SER A 1 110 ? -1.902 1.622 -0.127 1.00 98.75 110 SER A C 1
ATOM 798 O O . SER A 1 110 ? -2.777 0.888 -0.593 1.00 98.75 110 SER A O 1
ATOM 800 N N . VAL A 1 111 ? -0.660 1.173 0.088 1.00 98.56 111 VAL A N 1
ATOM 801 C CA . VAL A 1 111 ? -0.213 -0.179 -0.282 1.00 98.56 111 VAL A CA 1
ATOM 802 C C . VAL A 1 111 ? -0.972 -1.250 0.497 1.00 98.56 111 VAL A C 1
ATOM 804 O O . VAL A 1 111 ? -1.429 -2.225 -0.100 1.00 98.56 111 VAL A O 1
ATOM 807 N N . HIS A 1 112 ? -1.141 -1.068 1.807 1.00 98.69 112 HIS A N 1
ATOM 808 C CA . HIS A 1 112 ? -1.829 -2.047 2.644 1.00 98.69 112 HIS A CA 1
ATOM 809 C C . HIS A 1 112 ? -3.346 -2.072 2.446 1.00 98.69 112 HIS A C 1
ATOM 811 O O . HIS A 1 112 ? -3.937 -3.141 2.571 1.00 98.69 112 HIS A O 1
ATOM 817 N N . LEU A 1 113 ? -3.982 -0.959 2.073 1.00 98.75 113 LEU A N 1
ATOM 818 C CA . LEU A 1 113 ? -5.381 -0.980 1.636 1.00 98.75 113 LEU A CA 1
ATOM 819 C C . LEU A 1 113 ? -5.554 -1.869 0.401 1.00 98.75 113 LEU A C 1
ATOM 821 O O . LEU A 1 113 ? -6.423 -2.739 0.381 1.00 98.75 113 LEU A O 1
ATOM 825 N N . ALA A 1 114 ? -4.671 -1.735 -0.589 1.00 98.56 114 ALA A N 1
ATOM 826 C CA . ALA A 1 114 ? -4.682 -2.616 -1.752 1.00 98.56 114 ALA A CA 1
ATOM 827 C C . ALA A 1 114 ? -4.359 -4.081 -1.379 1.00 98.56 114 ALA A C 1
ATOM 829 O O . ALA A 1 114 ? -4.968 -4.994 -1.936 1.00 98.56 114 ALA A O 1
ATOM 830 N N . ASP A 1 115 ? -3.477 -4.321 -0.395 1.00 98.50 115 ASP A N 1
ATOM 831 C CA . ASP A 1 115 ? -3.222 -5.668 0.146 1.00 98.50 115 ASP A CA 1
ATOM 832 C C . ASP A 1 115 ? -4.498 -6.287 0.756 1.00 98.50 115 ASP A C 1
ATOM 834 O O . ASP A 1 115 ? -4.795 -7.455 0.504 1.00 98.50 115 ASP A O 1
ATOM 838 N N . VAL A 1 116 ? -5.279 -5.510 1.519 1.00 98.38 116 VAL A N 1
ATOM 839 C CA . VAL A 1 116 ? -6.548 -5.959 2.122 1.00 98.38 116 VAL A CA 1
ATOM 840 C C . VAL A 1 116 ? -7.615 -6.216 1.057 1.00 98.38 116 VAL A C 1
ATOM 842 O O . VAL A 1 116 ? -8.319 -7.222 1.139 1.00 98.38 116 VAL A O 1
ATOM 845 N N . HIS A 1 117 ? -7.723 -5.358 0.040 1.00 98.19 117 HIS A N 1
ATOM 846 C CA . HIS A 1 117 ? -8.674 -5.558 -1.057 1.00 98.19 117 HIS A CA 1
ATOM 847 C C . HIS A 1 117 ? -8.397 -6.858 -1.816 1.00 98.19 117 HIS A C 1
ATOM 849 O O . HIS A 1 117 ? -9.313 -7.659 -2.007 1.00 98.19 117 HIS A O 1
ATOM 855 N N . GLU A 1 118 ? -7.136 -7.099 -2.189 1.00 97.44 118 GLU A N 1
ATOM 856 C CA . GLU A 1 118 ? -6.727 -8.330 -2.873 1.00 97.44 118 GLU A CA 1
ATOM 857 C C . GLU A 1 118 ? -6.940 -9.570 -1.989 1.00 97.44 118 GLU A C 1
ATOM 859 O O . GLU A 1 118 ? -7.462 -10.576 -2.468 1.00 97.44 118 GLU A O 1
ATOM 864 N N . ALA A 1 119 ? -6.605 -9.503 -0.694 1.00 97.38 119 ALA A N 1
ATOM 865 C CA . ALA A 1 119 ? -6.784 -10.622 0.237 1.00 97.38 119 ALA A CA 1
ATOM 866 C C . ALA A 1 119 ? -8.254 -11.037 0.413 1.00 97.38 119 ALA A C 1
ATOM 868 O O . ALA A 1 119 ? -8.549 -12.211 0.629 1.00 97.38 119 ALA A O 1
ATOM 869 N N . LEU A 1 120 ? -9.174 -10.076 0.319 1.00 97.06 120 LEU A N 1
ATOM 870 C CA . LEU A 1 120 ? -10.605 -10.290 0.528 1.00 97.06 120 LEU A CA 1
ATOM 871 C C . LEU A 1 120 ? -11.400 -10.468 -0.773 1.00 97.06 120 LEU A C 1
ATOM 873 O O . LEU A 1 120 ? -12.618 -10.641 -0.714 1.00 97.06 120 LEU A O 1
ATOM 877 N N . GLY A 1 121 ? -10.742 -10.414 -1.937 1.00 96.12 121 GLY A N 1
ATOM 878 C CA . GLY A 1 121 ? -11.414 -10.468 -3.238 1.00 96.12 121 GLY A CA 1
ATOM 879 C C . GLY A 1 121 ? -12.381 -9.300 -3.465 1.00 96.12 121 GLY A C 1
ATOM 880 O O . GLY A 1 121 ? -13.401 -9.461 -4.136 1.00 96.12 121 GLY A O 1
ATOM 881 N N . LEU A 1 122 ? -12.097 -8.140 -2.867 1.00 96.12 122 LEU A N 1
ATOM 882 C CA . LEU A 1 122 ? -12.853 -6.911 -3.102 1.00 96.12 122 LEU A CA 1
ATOM 883 C C . LEU A 1 122 ? -12.495 -6.326 -4.479 1.00 96.12 122 LEU A C 1
ATOM 885 O O . LEU A 1 122 ? -11.452 -6.673 -5.041 1.00 96.12 122 LEU A O 1
ATOM 889 N N . PRO A 1 123 ? -13.318 -5.409 -5.028 1.00 96.25 123 PRO A N 1
ATOM 890 C CA . PRO A 1 123 ? -12.922 -4.638 -6.198 1.00 96.25 123 PRO A CA 1
ATOM 891 C C . PRO A 1 123 ? -11.558 -3.969 -5.998 1.00 96.25 123 PRO A C 1
ATOM 893 O O . PRO A 1 123 ? -11.205 -3.591 -4.873 1.00 96.25 123 PRO A O 1
ATOM 896 N N . VAL A 1 124 ? -10.821 -3.796 -7.102 1.00 96.69 124 VAL A N 1
ATOM 897 C CA . VAL A 1 124 ? -9.563 -3.034 -7.132 1.00 96.69 124 VAL A CA 1
ATOM 898 C C . VAL A 1 124 ? -9.744 -1.729 -6.363 1.00 96.69 124 VAL A C 1
ATOM 900 O O . VAL A 1 124 ? -10.744 -1.034 -6.552 1.00 96.69 124 VAL A O 1
ATOM 903 N N . LEU A 1 125 ? -8.780 -1.422 -5.490 1.00 97.69 125 LEU A N 1
ATOM 904 C CA . LEU A 1 125 ? -8.778 -0.185 -4.716 1.00 97.69 125 LEU A CA 1
ATOM 905 C C . LEU A 1 125 ? -8.960 1.014 -5.656 1.00 97.69 125 LEU A C 1
ATOM 907 O O . LEU A 1 125 ? -8.340 1.061 -6.724 1.00 97.69 125 LEU A O 1
ATOM 911 N N . ASP A 1 126 ? -9.796 1.974 -5.253 1.00 98.06 126 ASP A N 1
ATOM 912 C CA . ASP A 1 126 ? -10.064 3.162 -6.061 1.00 98.06 126 ASP A CA 1
ATOM 913 C C . ASP A 1 126 ? -8.748 3.815 -6.509 1.00 9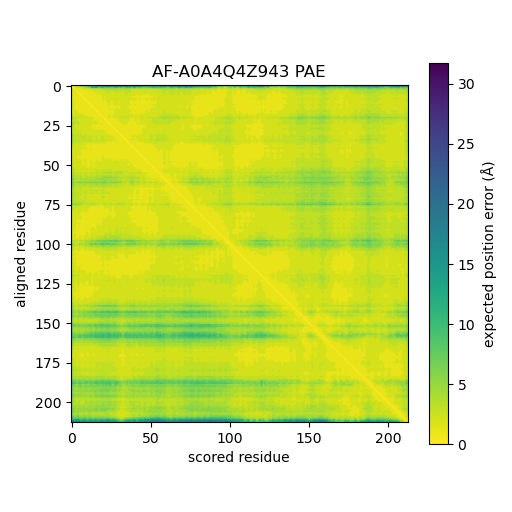8.06 126 ASP A C 1
ATOM 915 O O . ASP A 1 126 ? -7.809 3.976 -5.726 1.00 98.06 126 ASP A O 1
ATOM 919 N N . ALA A 1 127 ? -8.687 4.165 -7.794 1.00 98.06 127 ALA A N 1
ATOM 920 C CA . ALA A 1 127 ? -7.540 4.790 -8.431 1.00 98.06 127 ALA A CA 1
ATOM 921 C C . ALA A 1 127 ? -7.004 6.001 -7.652 1.00 98.06 127 ALA A C 1
ATOM 923 O O . ALA A 1 127 ? -5.787 6.151 -7.522 1.00 98.06 127 ALA A O 1
ATOM 924 N N . ALA A 1 128 ? -7.891 6.811 -7.070 1.00 98.12 128 ALA A N 1
ATOM 925 C CA . ALA A 1 128 ? -7.525 7.977 -6.273 1.00 98.12 128 ALA A CA 1
ATOM 926 C C . ALA A 1 128 ? -6.680 7.624 -5.036 1.00 98.12 128 ALA A C 1
ATOM 928 O O . ALA A 1 128 ? -5.910 8.460 -4.569 1.00 98.12 128 ALA A O 1
ATOM 929 N N . LEU A 1 129 ? -6.775 6.389 -4.532 1.00 98.62 129 LEU A N 1
ATOM 930 C CA . LEU A 1 129 ? -6.078 5.934 -3.328 1.00 98.62 129 LEU A CA 1
ATOM 931 C C . LEU A 1 129 ? -4.691 5.335 -3.601 1.00 98.62 129 LEU A C 1
ATOM 933 O O . LEU A 1 129 ? -3.984 5.006 -2.650 1.00 98.62 129 LEU A O 1
ATOM 937 N N . TRP A 1 130 ? -4.266 5.179 -4.859 1.00 98.12 130 TRP A N 1
ATOM 938 C CA . TRP A 1 130 ? -2.939 4.626 -5.184 1.00 98.12 130 TRP A CA 1
ATOM 939 C C . TRP A 1 130 ? -2.226 5.292 -6.366 1.00 98.12 130 TRP A C 1
ATOM 941 O O . TRP A 1 130 ? -0.994 5.286 -6.406 1.00 98.12 130 TRP A O 1
ATOM 951 N N . GLN A 1 131 ? -2.942 5.907 -7.313 1.00 97.38 131 GLN A N 1
ATOM 952 C CA . GLN A 1 131 ? -2.317 6.583 -8.456 1.00 97.38 131 GLN A CA 1
ATOM 953 C C . GLN A 1 131 ? -1.359 7.713 -8.050 1.00 97.38 131 GLN A C 1
ATOM 955 O O . GLN A 1 131 ? -0.270 7.762 -8.627 1.00 97.38 131 GLN A O 1
ATOM 960 N N . PRO A 1 132 ? -1.661 8.568 -7.047 1.00 96.94 132 PRO A N 1
ATOM 961 C CA . PRO A 1 132 ? -0.705 9.591 -6.620 1.00 96.94 132 PRO A CA 1
ATOM 962 C C . PRO A 1 132 ? 0.594 8.985 -6.067 1.00 96.94 132 PRO A C 1
ATOM 964 O O . PRO A 1 132 ? 1.679 9.533 -6.267 1.00 96.94 132 PRO A O 1
ATOM 967 N N . VAL A 1 133 ? 0.518 7.809 -5.427 1.00 97.50 133 VAL A N 1
ATOM 968 C CA . VAL A 1 133 ? 1.709 7.073 -4.972 1.00 97.50 133 VAL A CA 1
ATOM 969 C C . VAL A 1 133 ? 2.520 6.577 -6.165 1.00 97.50 133 VAL A C 1
ATOM 971 O O . VAL A 1 133 ? 3.737 6.756 -6.184 1.00 97.50 133 VAL A O 1
ATOM 974 N N . LEU A 1 134 ? 1.872 5.998 -7.181 1.00 96.69 134 LEU A N 1
ATOM 975 C CA . LEU A 1 134 ? 2.551 5.588 -8.411 1.00 96.69 134 LEU A CA 1
ATOM 976 C C . LEU A 1 134 ? 3.248 6.773 -9.092 1.00 96.69 134 LEU A C 1
ATOM 978 O O . LEU A 1 134 ? 4.425 6.662 -9.425 1.00 96.69 134 LEU A O 1
ATOM 982 N N . ALA A 1 135 ? 2.556 7.903 -9.250 1.00 95.06 135 ALA A N 1
ATOM 983 C CA . ALA A 1 135 ? 3.107 9.106 -9.872 1.00 95.06 135 ALA A CA 1
ATOM 984 C C . ALA A 1 135 ? 4.321 9.654 -9.101 1.00 95.06 135 ALA A C 1
ATOM 986 O O . ALA A 1 135 ? 5.308 10.079 -9.701 1.00 95.06 135 ALA A O 1
ATOM 987 N N . ALA A 1 136 ? 4.289 9.592 -7.766 1.00 93.88 136 ALA A N 1
ATOM 988 C CA . ALA A 1 136 ? 5.409 10.007 -6.927 1.00 93.88 136 ALA A CA 1
ATOM 989 C C . ALA A 1 136 ? 6.590 9.020 -6.961 1.00 93.88 136 ALA A C 1
ATOM 991 O O . ALA A 1 136 ? 7.742 9.443 -6.844 1.00 93.88 136 ALA A O 1
ATOM 992 N N . VAL A 1 137 ? 6.324 7.714 -7.097 1.00 94.81 137 VAL A N 1
ATOM 993 C CA . VAL A 1 137 ? 7.329 6.650 -6.935 1.00 94.81 137 VAL A CA 1
ATOM 994 C C . VAL A 1 137 ? 7.951 6.179 -8.242 1.00 94.81 137 VAL A C 1
ATOM 996 O O . VAL A 1 137 ? 9.172 6.009 -8.315 1.00 94.81 137 VAL A O 1
ATOM 999 N N . GLY A 1 138 ? 7.136 5.994 -9.277 1.00 94.94 138 GLY A N 1
ATOM 1000 C CA . GLY A 1 138 ? 7.537 5.450 -10.572 1.00 94.94 138 GLY A CA 1
ATOM 1001 C C . GLY A 1 138 ? 8.755 6.157 -11.171 1.00 94.94 138 GLY A C 1
ATOM 1002 O O . GLY A 1 138 ? 9.781 5.497 -11.369 1.00 94.94 138 GLY A O 1
ATOM 1003 N N . PRO A 1 139 ? 8.720 7.491 -11.373 1.00 93.19 139 PRO A N 1
ATOM 1004 C CA . PRO A 1 139 ? 9.805 8.212 -12.028 1.00 93.19 139 PRO A CA 1
ATOM 1005 C C . PRO A 1 139 ? 11.162 8.031 -11.351 1.00 93.19 139 PRO A C 1
ATOM 1007 O O . PRO A 1 139 ? 12.147 7.741 -12.027 1.00 93.19 139 PRO A O 1
ATOM 1010 N N . TYR A 1 140 ? 11.246 8.151 -10.021 1.00 91.00 140 TYR A N 1
ATOM 1011 C CA . TYR A 1 140 ? 12.538 8.012 -9.343 1.00 91.00 140 TYR A CA 1
ATOM 1012 C C . TYR A 1 140 ? 12.986 6.554 -9.253 1.00 91.00 140 TYR A C 1
ATOM 1014 O O . TYR A 1 140 ? 14.186 6.285 -9.312 1.00 91.00 140 TYR A O 1
ATOM 1022 N N . ARG A 1 141 ? 12.049 5.612 -9.071 1.00 92.69 141 ARG A N 1
ATOM 1023 C CA . ARG A 1 141 ? 12.390 4.200 -8.881 1.00 92.69 141 ARG A CA 1
ATOM 1024 C C . ARG A 1 141 ? 12.877 3.571 -10.180 1.00 92.69 141 ARG A C 1
ATOM 1026 O O . ARG A 1 141 ? 13.744 2.701 -10.128 1.00 92.69 141 ARG A O 1
ATOM 1033 N N . LEU A 1 142 ? 12.343 4.035 -11.310 1.00 95.25 142 LEU A N 1
ATOM 1034 C CA . LEU A 1 142 ? 12.569 3.464 -12.635 1.00 95.25 142 LEU A CA 1
ATOM 1035 C C . LEU A 1 142 ? 13.519 4.285 -13.517 1.00 95.25 142 LEU A C 1
ATOM 1037 O O . LEU A 1 142 ? 13.913 3.792 -14.569 1.00 95.25 142 LEU A O 1
ATOM 1041 N N . ALA A 1 143 ? 13.938 5.492 -13.111 1.00 91.06 143 ALA A N 1
ATOM 1042 C CA . ALA A 1 143 ? 14.825 6.356 -13.908 1.00 91.06 143 ALA A CA 1
ATOM 1043 C C . ALA A 1 143 ? 16.084 5.644 -14.442 1.00 91.06 143 ALA A C 1
ATOM 1045 O O . ALA A 1 143 ? 16.539 5.946 -15.543 1.00 91.06 143 ALA A O 1
ATOM 1046 N N . GLY A 1 144 ? 16.638 4.702 -13.671 1.00 87.88 144 GLY A N 1
ATOM 1047 C CA . GLY A 1 144 ? 17.820 3.913 -14.031 1.00 87.88 144 GLY A CA 1
ATOM 1048 C C . GLY A 1 144 ? 17.547 2.425 -14.255 1.00 87.88 144 GLY A C 1
ATOM 1049 O O . GLY A 1 144 ? 18.481 1.634 -14.155 1.00 87.88 144 GLY A O 1
ATOM 1050 N N . ALA A 1 145 ? 16.292 2.022 -14.483 1.00 92.56 145 ALA A N 1
ATOM 1051 C CA . ALA A 1 145 ? 15.960 0.614 -14.671 1.00 92.56 145 ALA A CA 1
ATOM 1052 C C . ALA A 1 145 ? 16.680 0.031 -15.915 1.00 92.56 145 ALA A C 1
ATOM 1054 O O . ALA A 1 145 ? 16.666 0.669 -16.977 1.00 92.56 145 ALA A O 1
AT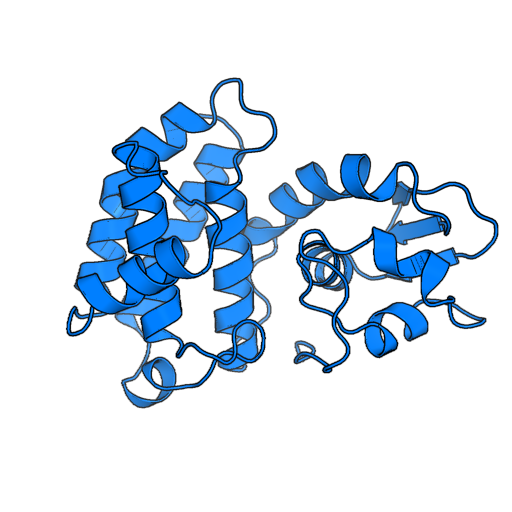OM 1055 N N . PRO A 1 146 ? 17.276 -1.181 -15.827 1.00 92.88 146 PRO A N 1
ATOM 1056 C CA . PRO A 1 146 ? 17.969 -1.822 -16.953 1.00 92.88 146 PRO A CA 1
ATOM 1057 C C . PRO A 1 146 ? 17.052 -2.256 -18.102 1.00 92.88 146 PRO A C 1
ATOM 1059 O O . PRO A 1 146 ? 17.541 -2.671 -19.148 1.00 92.88 146 PRO A O 1
ATOM 1062 N N . ALA A 1 147 ? 15.736 -2.190 -17.918 1.00 94.50 147 ALA A N 1
ATOM 1063 C CA . ALA A 1 147 ? 14.740 -2.343 -18.967 1.00 94.50 147 ALA A CA 1
ATOM 1064 C C . ALA A 1 147 ? 13.854 -1.097 -19.025 1.00 94.50 147 ALA A C 1
ATOM 1066 O O . ALA A 1 147 ? 13.665 -0.417 -18.014 1.00 94.50 147 ALA A O 1
ATOM 1067 N N . ARG A 1 148 ? 13.294 -0.811 -20.204 1.00 95.62 148 ARG A N 1
ATOM 1068 C CA . ARG A 1 148 ? 12.235 0.189 -20.332 1.00 95.62 148 ARG A CA 1
ATOM 1069 C C . ARG A 1 148 ? 10.949 -0.357 -19.730 1.00 95.62 148 ARG A C 1
ATOM 1071 O O . ARG A 1 148 ? 10.537 -1.465 -20.058 1.00 95.62 148 ARG A O 1
ATOM 1078 N N . VAL A 1 149 ? 10.296 0.427 -18.888 1.00 96.62 149 VAL A N 1
ATOM 1079 C CA . VAL A 1 149 ? 8.981 0.115 -18.327 1.00 96.62 149 VAL A CA 1
ATOM 1080 C C . VAL A 1 149 ? 7.990 1.110 -18.907 1.00 96.62 149 VAL A C 1
ATOM 1082 O O . VAL A 1 149 ? 8.050 2.295 -18.584 1.00 96.62 149 VAL A O 1
ATOM 1085 N N . ARG A 1 150 ? 7.108 0.627 -19.784 1.00 96.38 150 ARG A N 1
ATOM 1086 C CA . ARG A 1 150 ? 6.017 1.393 -20.387 1.00 96.38 150 ARG A CA 1
ATOM 1087 C C . ARG A 1 150 ? 4.740 1.194 -19.582 1.00 96.38 150 ARG A C 1
ATOM 1089 O O . ARG A 1 150 ? 4.270 0.067 -19.434 1.00 96.38 150 ARG A O 1
ATOM 1096 N N . CYS A 1 151 ? 4.162 2.297 -19.127 1.00 96.31 151 CYS A N 1
ATOM 1097 C CA . CYS A 1 151 ? 2.930 2.342 -18.355 1.00 96.31 151 CYS A CA 1
ATOM 1098 C C . CYS A 1 151 ? 2.027 3.450 -18.910 1.00 96.31 151 CYS A C 1
ATOM 1100 O O . CYS A 1 151 ? 2.201 4.627 -18.604 1.00 96.31 151 CYS A O 1
ATOM 1102 N N . GLY A 1 152 ? 1.073 3.075 -19.767 1.00 92.19 152 GLY A N 1
ATOM 1103 C CA . GLY A 1 152 ? 0.320 4.052 -20.558 1.00 92.19 152 GLY A CA 1
ATOM 1104 C C . GLY A 1 152 ? 1.248 4.831 -21.497 1.00 92.19 152 GLY A C 1
ATOM 1105 O O . GLY A 1 152 ? 2.016 4.227 -22.251 1.00 92.19 152 GLY A O 1
ATOM 1106 N N . ASP A 1 153 ? 1.185 6.160 -21.426 1.00 92.19 153 ASP A N 1
ATOM 1107 C CA . ASP A 1 153 ? 2.029 7.061 -22.222 1.00 92.19 153 ASP A CA 1
ATOM 1108 C C . ASP A 1 153 ? 3.416 7.297 -21.600 1.00 92.19 153 ASP A C 1
ATOM 1110 O O . ASP A 1 153 ? 4.316 7.817 -22.263 1.00 92.19 153 ASP A O 1
ATOM 1114 N N . GLU A 1 154 ? 3.614 6.896 -20.342 1.00 94.31 154 GLU A N 1
ATOM 1115 C CA . GLU A 1 154 ? 4.885 7.059 -19.646 1.00 94.31 154 GLU A CA 1
ATOM 1116 C C . GLU A 1 154 ? 5.828 5.888 -19.925 1.00 94.31 154 GLU A C 1
ATOM 1118 O O . GLU A 1 154 ? 5.427 4.722 -20.001 1.00 94.31 154 GLU A O 1
ATOM 1123 N N . VAL A 1 155 ? 7.114 6.209 -20.073 1.00 95.38 155 VAL A N 1
ATOM 1124 C CA . VAL A 1 155 ? 8.188 5.231 -20.239 1.00 95.38 155 VAL A CA 1
ATOM 1125 C C . VAL A 1 155 ? 9.374 5.658 -19.387 1.00 95.38 155 VAL A C 1
ATOM 1127 O O . VAL A 1 155 ? 9.871 6.776 -19.527 1.00 95.38 155 VAL A O 1
ATOM 1130 N N . TRP A 1 156 ? 9.854 4.751 -18.543 1.00 95.19 156 TRP A N 1
ATOM 1131 C CA . TRP A 1 156 ? 11.055 4.944 -17.726 1.00 95.19 156 TRP A CA 1
ATOM 1132 C C . TRP A 1 156 ? 12.088 3.853 -17.996 1.00 95.19 156 TRP A C 1
ATOM 1134 O O . TRP A 1 156 ? 11.751 2.814 -18.554 1.00 95.19 156 TRP A O 1
ATOM 1144 N N . GLY A 1 157 ? 13.333 4.068 -17.571 1.00 93.31 157 GLY A N 1
ATOM 1145 C CA . GLY A 1 157 ? 14.452 3.158 -17.827 1.00 93.31 157 GLY A CA 1
ATOM 1146 C C . GLY A 1 157 ? 15.131 3.414 -19.173 1.00 93.31 157 GLY A C 1
ATOM 1147 O O . GLY A 1 157 ? 14.675 4.224 -19.981 1.00 93.31 157 GLY A O 1
ATOM 1148 N N . SER A 1 158 ? 16.261 2.747 -19.402 1.00 89.38 158 SER A N 1
ATOM 1149 C CA . SER A 1 158 ? 17.156 3.063 -20.530 1.00 89.38 158 SER A CA 1
ATOM 1150 C C . SER A 1 158 ? 17.632 1.858 -21.343 1.00 89.38 158 SER A C 1
ATOM 1152 O O . SER A 1 158 ? 18.339 2.044 -22.331 1.00 89.38 158 SER A O 1
ATOM 1154 N N . GLY A 1 159 ? 17.255 0.635 -20.962 1.00 89.44 159 GLY A N 1
ATOM 1155 C CA . GLY A 1 159 ? 17.665 -0.575 -21.680 1.00 89.44 159 GLY A CA 1
ATOM 1156 C C . GLY A 1 159 ? 16.911 -0.834 -22.982 1.00 89.44 159 GLY A C 1
ATOM 1157 O O . GLY A 1 159 ? 15.960 -0.135 -23.322 1.00 89.44 159 GLY A O 1
ATOM 1158 N N . ASP A 1 160 ? 17.315 -1.882 -23.702 1.00 91.06 160 ASP A N 1
ATOM 1159 C CA . ASP A 1 160 ? 16.698 -2.269 -24.979 1.00 91.06 160 ASP A CA 1
ATOM 1160 C C . ASP A 1 160 ? 15.409 -3.082 -24.814 1.00 91.06 160 ASP A C 1
ATOM 1162 O O . ASP A 1 160 ? 14.482 -2.937 -25.618 1.00 91.06 160 ASP A O 1
ATOM 1166 N N . ALA A 1 161 ? 15.345 -3.906 -23.762 1.00 94.25 161 ALA A N 1
ATOM 1167 C CA . ALA A 1 161 ? 14.155 -4.669 -23.403 1.00 94.25 161 ALA A CA 1
ATOM 1168 C C . ALA A 1 161 ? 13.045 -3.736 -22.910 1.00 94.25 161 ALA A C 1
ATOM 1170 O O . ALA A 1 161 ? 13.321 -2.738 -22.243 1.00 94.25 161 ALA A O 1
ATOM 1171 N N . GLU A 1 162 ? 11.794 -4.073 -23.217 1.00 95.00 162 GLU A N 1
ATOM 1172 C CA . GLU A 1 162 ? 10.620 -3.307 -22.800 1.00 95.00 162 GLU A CA 1
ATOM 1173 C C . GLU A 1 162 ? 9.625 -4.217 -22.071 1.00 95.00 162 GLU A C 1
ATOM 1175 O O . GLU A 1 162 ? 9.282 -5.295 -22.557 1.00 95.00 162 GLU A O 1
ATOM 1180 N N . ALA A 1 163 ? 9.173 -3.764 -20.905 1.00 95.94 163 ALA A N 1
ATOM 1181 C CA . ALA A 1 163 ? 8.014 -4.276 -20.194 1.00 95.94 163 ALA A CA 1
ATOM 1182 C C . ALA A 1 163 ? 6.825 -3.351 -20.470 1.00 95.94 163 ALA A C 1
ATOM 1184 O O . ALA A 1 163 ? 6.947 -2.136 -20.301 1.00 95.94 163 ALA A O 1
ATOM 1185 N N . VAL A 1 164 ? 5.677 -3.909 -20.853 1.00 96.50 164 VAL A N 1
ATOM 1186 C CA . VAL A 1 164 ? 4.416 -3.163 -20.969 1.00 96.50 164 VAL A CA 1
ATOM 1187 C C . VAL A 1 164 ? 3.506 -3.592 -19.829 1.00 96.50 164 VAL A C 1
ATOM 1189 O O . VAL A 1 164 ? 3.133 -4.758 -19.728 1.00 96.50 164 VAL A O 1
ATOM 1192 N N . VAL A 1 165 ? 3.161 -2.650 -18.956 1.00 96.44 165 VAL A N 1
ATOM 1193 C CA . VAL A 1 165 ? 2.464 -2.928 -17.697 1.00 96.44 165 VAL A CA 1
ATOM 1194 C C . VAL A 1 165 ? 1.346 -1.914 -17.467 1.00 96.44 165 VAL A C 1
ATOM 1196 O O . VAL A 1 165 ? 1.436 -0.757 -17.878 1.00 96.44 165 VAL A O 1
ATOM 1199 N N . THR A 1 166 ? 0.255 -2.346 -16.836 1.00 96.69 166 THR A N 1
ATOM 1200 C CA . THR A 1 166 ? -0.832 -1.435 -16.460 1.00 96.69 166 THR A CA 1
ATOM 1201 C C . THR A 1 166 ? -0.440 -0.616 -15.223 1.00 96.69 166 THR A C 1
ATOM 1203 O O . THR A 1 166 ? 0.367 -1.078 -14.413 1.00 96.69 166 THR A O 1
ATOM 1206 N N . PRO A 1 167 ? -1.024 0.578 -15.014 1.00 97.31 167 PRO A N 1
ATOM 1207 C CA . PRO A 1 167 ? -0.679 1.408 -13.860 1.00 97.31 167 PRO A CA 1
ATOM 1208 C C . PRO A 1 167 ? -0.843 0.699 -12.510 1.00 97.31 167 PRO A C 1
ATOM 1210 O O . PRO A 1 167 ? 0.048 0.773 -11.666 1.00 97.31 167 PRO A O 1
ATOM 1213 N N . TYR A 1 168 ? -1.936 -0.046 -12.318 1.00 97.56 168 TYR A N 1
ATOM 1214 C CA . TYR A 1 168 ? -2.152 -0.771 -11.065 1.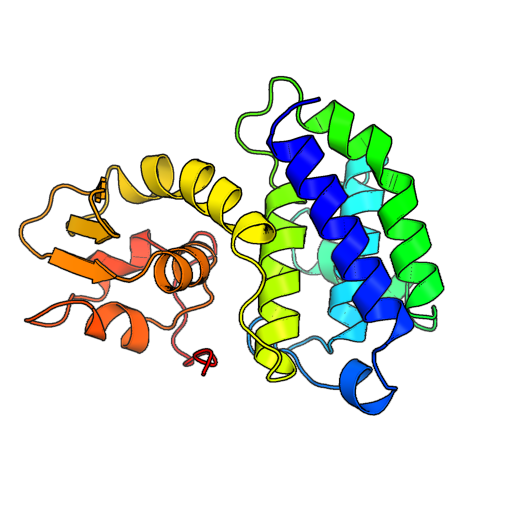00 97.56 168 TYR A CA 1
ATOM 1215 C C . TYR A 1 168 ? -1.101 -1.870 -10.856 1.00 97.56 168 TYR A C 1
ATOM 1217 O O . TYR A 1 168 ? -0.491 -1.936 -9.794 1.00 97.56 168 TYR A O 1
ATOM 1225 N N . GLU A 1 169 ? -0.804 -2.679 -11.877 1.00 97.50 169 GLU A N 1
ATOM 1226 C CA . GLU A 1 169 ? 0.222 -3.728 -11.776 1.00 97.50 169 GLU A CA 1
ATOM 1227 C C . GLU A 1 169 ? 1.612 -3.154 -11.473 1.00 97.50 169 GLU A C 1
ATOM 1229 O O . GLU A 1 169 ? 2.350 -3.711 -10.654 1.00 97.50 169 GLU A O 1
ATOM 1234 N N . LEU A 1 170 ? 1.951 -2.004 -12.064 1.00 97.69 170 LEU A N 1
ATOM 1235 C CA . LEU A 1 170 ? 3.205 -1.321 -11.770 1.00 97.69 170 LEU A CA 1
ATOM 1236 C C . LEU A 1 170 ? 3.245 -0.806 -10.328 1.00 97.69 170 LEU A C 1
ATOM 1238 O O . LEU A 1 170 ? 4.245 -1.015 -9.643 1.00 97.69 170 LEU A O 1
ATOM 1242 N N . PHE A 1 171 ? 2.163 -0.191 -9.837 1.00 98.06 171 PHE A N 1
ATOM 1243 C CA . PHE A 1 171 ? 2.043 0.212 -8.432 1.00 98.06 171 PHE A CA 1
ATOM 1244 C C . PHE A 1 171 ? 2.293 -0.974 -7.493 1.00 98.06 171 PHE A C 1
ATOM 1246 O O . PHE A 1 171 ? 3.127 -0.885 -6.591 1.00 98.06 171 PHE A O 1
ATOM 1253 N N . ARG A 1 172 ? 1.643 -2.116 -7.739 1.00 98.38 172 ARG A N 1
ATOM 1254 C CA . ARG A 1 172 ? 1.814 -3.315 -6.908 1.00 98.38 172 ARG A CA 1
ATOM 1255 C C . ARG A 1 172 ? 3.257 -3.832 -6.965 1.00 98.38 172 ARG A C 1
ATOM 1257 O O . ARG A 1 172 ? 3.851 -4.114 -5.923 1.00 98.38 172 ARG A O 1
ATOM 1264 N N . ALA A 1 173 ? 3.881 -3.892 -8.138 1.00 97.50 173 ALA A N 1
ATOM 1265 C CA . ALA A 1 173 ? 5.266 -4.351 -8.258 1.00 97.50 173 ALA A CA 1
ATOM 1266 C C . ALA A 1 173 ? 6.301 -3.418 -7.620 1.00 97.50 173 ALA A C 1
ATOM 1268 O O . ALA A 1 173 ? 7.233 -3.905 -6.977 1.00 97.50 173 ALA A O 1
ATOM 1269 N N . LEU A 1 174 ? 6.126 -2.096 -7.731 1.00 97.62 174 LEU A N 1
ATOM 1270 C CA . LEU A 1 174 ? 7.012 -1.116 -7.094 1.00 97.62 174 LEU A CA 1
ATOM 1271 C C . LEU A 1 174 ? 7.106 -1.338 -5.584 1.00 97.62 174 LEU A C 1
ATOM 1273 O O . LEU A 1 174 ? 8.161 -1.109 -5.005 1.00 97.62 174 LEU A O 1
ATOM 1277 N N . PHE A 1 175 ? 6.056 -1.856 -4.949 1.00 97.50 175 PHE A N 1
ATOM 1278 C CA . PHE A 1 175 ? 6.052 -2.183 -3.525 1.00 97.50 175 PHE A CA 1
ATOM 1279 C C . PHE A 1 175 ? 6.227 -3.676 -3.233 1.00 97.50 175 PHE A C 1
ATOM 1281 O O . PHE A 1 175 ? 5.837 -4.136 -2.165 1.00 97.50 175 PHE A O 1
ATOM 1288 N N . SER A 1 176 ? 6.840 -4.451 -4.133 1.00 96.69 176 SER A N 1
ATOM 1289 C CA . SER A 1 176 ? 7.109 -5.884 -3.922 1.00 96.69 176 SER A CA 1
ATOM 1290 C C . SER A 1 176 ? 5.838 -6.727 -3.737 1.00 96.69 176 SER A C 1
ATOM 1292 O O . SER A 1 176 ? 5.821 -7.683 -2.962 1.00 96.69 176 SER A O 1
ATOM 1294 N N . ARG A 1 177 ? 4.742 -6.381 -4.427 1.00 97.69 177 ARG A N 1
ATOM 1295 C CA . ARG A 1 177 ? 3.492 -7.169 -4.469 1.00 97.69 177 ARG A CA 1
ATOM 1296 C C . ARG A 1 177 ? 3.300 -7.905 -5.795 1.00 97.69 177 ARG A C 1
ATOM 1298 O O . ARG A 1 177 ? 2.206 -8.369 -6.082 1.00 97.69 177 ARG A O 1
ATOM 1305 N N . ARG A 1 178 ? 4.350 -8.044 -6.603 1.00 97.38 178 ARG A N 1
ATOM 1306 C CA . ARG A 1 178 ? 4.362 -8.937 -7.767 1.00 97.38 178 ARG A CA 1
ATOM 1307 C C . ARG A 1 178 ? 5.619 -9.784 -7.740 1.00 97.38 178 ARG A C 1
ATOM 1309 O O . ARG A 1 178 ? 6.691 -9.285 -7.387 1.00 97.38 178 ARG A O 1
ATOM 1316 N N . SER A 1 179 ? 5.463 -11.062 -8.056 1.00 96.50 179 SER A N 1
ATOM 1317 C CA . SER A 1 179 ? 6.587 -11.982 -8.156 1.00 96.50 179 SER A CA 1
ATOM 1318 C C . SER A 1 179 ? 7.452 -11.647 -9.363 1.00 96.50 179 SER A C 1
ATOM 1320 O O . SER A 1 179 ? 7.030 -10.964 -10.304 1.00 96.50 179 SER A O 1
ATOM 1322 N N . ARG A 1 180 ? 8.670 -12.184 -9.373 1.00 95.88 180 ARG A N 1
ATOM 1323 C CA . ARG A 1 180 ? 9.528 -12.126 -10.552 1.00 95.88 180 ARG A CA 1
ATOM 1324 C C . ARG A 1 180 ? 8.833 -12.739 -11.770 1.00 95.88 180 ARG A C 1
ATOM 1326 O O . ARG A 1 180 ? 8.835 -12.110 -12.820 1.00 95.88 180 ARG A O 1
ATOM 1333 N N . ALA A 1 181 ? 8.173 -13.888 -11.619 1.00 96.06 181 ALA A N 1
ATOM 1334 C CA . ALA A 1 181 ? 7.455 -14.540 -12.714 1.00 96.06 181 ALA A CA 1
ATOM 1335 C C . ALA A 1 181 ? 6.345 -13.645 -13.297 1.00 96.06 181 ALA A C 1
ATOM 1337 O O . ALA A 1 181 ? 6.257 -13.492 -14.517 1.00 96.06 181 ALA A O 1
ATOM 1338 N N . GLN A 1 182 ? 5.559 -12.986 -12.438 1.00 96.88 182 GLN A N 1
ATOM 1339 C CA . GLN A 1 182 ? 4.523 -12.035 -12.856 1.00 96.88 182 GLN A CA 1
ATOM 1340 C C . GLN A 1 182 ? 5.118 -10.848 -13.624 1.00 96.88 182 GLN A C 1
ATOM 1342 O O . GLN A 1 182 ? 4.606 -10.484 -14.679 1.00 96.88 182 GLN A O 1
ATOM 1347 N N . MET A 1 183 ? 6.225 -10.279 -13.138 1.00 97.12 183 MET A N 1
ATOM 1348 C CA . MET A 1 183 ? 6.885 -9.145 -13.794 1.00 97.12 183 MET A CA 1
ATOM 1349 C C . MET A 1 183 ? 7.569 -9.525 -15.118 1.00 97.12 183 MET A C 1
ATOM 1351 O O . MET A 1 183 ? 7.574 -8.744 -16.068 1.00 97.12 183 MET A O 1
ATOM 1355 N N . GLN A 1 184 ? 8.140 -10.728 -15.218 1.00 96.56 184 GLN A N 1
ATOM 1356 C CA . GLN A 1 184 ? 8.783 -11.215 -16.444 1.00 96.56 184 GLN A CA 1
ATOM 1357 C C . GLN A 1 184 ? 7.797 -11.346 -17.605 1.00 96.56 184 GLN A C 1
ATOM 1359 O O . GLN A 1 184 ? 8.173 -11.098 -18.753 1.00 96.56 184 GLN A O 1
ATOM 1364 N N . ALA A 1 185 ? 6.541 -11.687 -17.303 1.00 95.50 185 ALA A N 1
ATOM 1365 C CA . ALA A 1 185 ? 5.473 -11.841 -18.285 1.00 95.50 185 ALA A CA 1
ATOM 1366 C C . ALA A 1 185 ? 5.058 -10.524 -18.970 1.00 95.50 185 ALA A C 1
ATOM 1368 O O . ALA A 1 185 ? 4.343 -10.559 -19.969 1.00 95.50 185 ALA A O 1
ATOM 1369 N N . TRP A 1 186 ? 5.512 -9.367 -18.478 1.00 95.88 186 TRP A N 1
ATOM 1370 C CA . TRP A 1 186 ? 5.247 -8.064 -19.099 1.00 95.88 186 TRP A CA 1
ATOM 1371 C C . TRP A 1 186 ? 6.082 -7.797 -20.356 1.00 95.88 186 TRP A C 1
ATOM 1373 O O . TRP A 1 186 ? 5.805 -6.846 -21.088 1.00 95.88 186 TRP A O 1
ATOM 1383 N N . GLY A 1 187 ? 7.125 -8.597 -20.593 1.00 93.81 187 GLY A N 1
ATOM 1384 C CA . GLY A 1 187 ? 8.001 -8.484 -21.755 1.00 93.81 187 GLY A CA 1
ATOM 1385 C C . GLY A 1 187 ? 7.738 -9.563 -22.799 1.00 93.81 187 GLY A C 1
ATOM 1386 O O . GLY A 1 187 ? 7.364 -10.692 -22.482 1.00 93.81 187 GLY A O 1
ATOM 1387 N N . SER A 1 188 ? 8.011 -9.230 -24.059 1.00 90.94 188 SER A N 1
ATOM 1388 C CA . SER A 1 188 ? 8.065 -10.193 -25.162 1.00 90.94 188 SER A CA 1
ATOM 1389 C C . SER A 1 188 ? 9.296 -9.912 -26.041 1.00 90.94 188 SER A C 1
ATOM 1391 O O . SER A 1 188 ? 9.232 -9.017 -26.886 1.00 90.94 188 SER A O 1
ATOM 1393 N N . PRO A 1 189 ? 10.414 -10.655 -25.889 1.00 91.88 189 PRO A N 1
ATOM 1394 C CA . PRO A 1 189 ? 10.610 -11.796 -24.987 1.00 91.88 189 PRO A CA 1
ATOM 1395 C C . PRO A 1 189 ? 10.570 -11.401 -23.503 1.00 91.88 189 PRO A C 1
ATOM 1397 O O . PRO A 1 189 ? 10.749 -10.233 -23.162 1.00 91.88 189 PRO A O 1
ATOM 1400 N N . ALA A 1 190 ? 10.340 -12.387 -22.633 1.00 94.25 190 ALA A N 1
ATOM 1401 C CA . ALA A 1 190 ? 10.298 -12.180 -21.188 1.00 94.25 190 ALA A CA 1
ATOM 1402 C C . ALA A 1 190 ? 11.586 -11.517 -20.673 1.00 94.25 190 ALA A C 1
ATOM 1404 O O . ALA A 1 190 ? 12.687 -11.833 -21.135 1.00 94.25 190 ALA A O 1
ATOM 1405 N N . LEU A 1 191 ? 11.442 -10.618 -19.698 1.00 93.94 191 LEU A N 1
ATOM 1406 C CA . LEU A 1 191 ? 12.581 -9.930 -19.090 1.00 93.94 191 LEU A CA 1
ATOM 1407 C C . LEU A 1 191 ? 13.426 -10.884 -18.234 1.00 93.94 191 LEU A C 1
ATOM 1409 O O . LEU A 1 191 ? 12.952 -11.905 -17.727 1.00 93.94 191 LEU A O 1
ATOM 1413 N N . THR A 1 192 ? 14.696 -10.548 -18.038 1.00 95.31 192 THR A N 1
ATOM 1414 C CA . THR A 1 192 ? 15.573 -11.281 -17.117 1.00 95.31 192 THR A CA 1
ATOM 1415 C C . THR A 1 192 ? 15.342 -10.842 -15.668 1.00 95.31 192 THR A C 1
ATOM 1417 O O . THR A 1 192 ? 14.828 -9.757 -15.403 1.00 95.31 192 THR A O 1
ATOM 1420 N N . ALA A 1 193 ? 15.758 -11.675 -14.708 1.00 92.00 193 ALA A N 1
ATOM 1421 C CA . ALA A 1 193 ? 15.753 -11.314 -13.288 1.00 92.00 193 ALA A CA 1
ATOM 1422 C C . ALA A 1 193 ? 16.539 -10.016 -13.032 1.00 92.00 193 ALA A C 1
ATOM 1424 O O . ALA A 1 193 ? 16.039 -9.094 -12.403 1.00 92.00 193 ALA A O 1
ATOM 1425 N N . GLU A 1 194 ? 17.735 -9.902 -13.611 1.00 92.00 194 GLU A N 1
ATOM 1426 C CA . GLU A 1 194 ? 18.607 -8.729 -13.474 1.00 92.00 194 GLU A CA 1
ATOM 1427 C C . GLU A 1 194 ? 17.935 -7.430 -13.948 1.00 92.00 194 GLU A C 1
ATOM 1429 O O . GLU A 1 194 ? 18.113 -6.376 -13.341 1.00 92.00 194 GLU A O 1
ATOM 1434 N N . GLN A 1 195 ? 17.107 -7.509 -14.993 1.00 93.69 195 GLN A N 1
ATOM 1435 C CA . GLN A 1 195 ? 16.353 -6.362 -15.500 1.00 93.69 195 GLN A CA 1
ATOM 1436 C C . GLN A 1 195 ? 15.233 -5.901 -14.558 1.00 93.69 195 GLN A C 1
ATOM 1438 O O . GLN A 1 195 ? 14.819 -4.744 -14.637 1.00 93.69 195 GLN A O 1
ATOM 1443 N N . LEU A 1 196 ? 14.747 -6.780 -13.678 1.00 91.88 196 LEU A N 1
ATOM 1444 C CA . LEU A 1 196 ? 13.556 -6.562 -12.856 1.00 91.88 196 LEU A CA 1
ATOM 1445 C C . LEU A 1 196 ? 13.842 -6.428 -11.361 1.00 91.88 196 LEU A C 1
ATOM 1447 O O . LEU A 1 196 ? 13.074 -5.774 -10.666 1.00 91.88 196 LEU A O 1
ATOM 1451 N N . ASP A 1 197 ? 14.930 -6.999 -10.846 1.00 91.19 197 ASP A N 1
ATOM 1452 C CA . ASP A 1 197 ? 15.240 -7.020 -9.407 1.00 91.19 197 ASP A CA 1
ATOM 1453 C C . ASP A 1 197 ? 15.411 -5.613 -8.821 1.00 91.19 197 ASP A C 1
ATOM 1455 O O . ASP A 1 197 ? 15.201 -5.377 -7.630 1.00 91.19 197 ASP A O 1
ATOM 1459 N N . GLY A 1 198 ? 15.737 -4.656 -9.690 1.00 90.94 198 GLY A N 1
ATOM 1460 C CA . GLY A 1 198 ? 15.787 -3.239 -9.390 1.00 90.94 198 GLY A CA 1
ATOM 1461 C C . GLY A 1 198 ? 14.440 -2.518 -9.429 1.00 90.94 198 GLY A C 1
ATOM 1462 O O . GLY A 1 198 ? 14.469 -1.310 -9.267 1.00 90.94 198 GLY A O 1
ATOM 1463 N N . VAL A 1 199 ? 13.289 -3.161 -9.640 1.00 94.06 199 VAL A N 1
ATOM 1464 C CA . VAL A 1 199 ? 11.962 -2.507 -9.627 1.00 94.06 199 VAL A CA 1
ATOM 1465 C C . VAL A 1 199 ? 11.370 -2.429 -8.209 1.00 94.06 199 VAL A C 1
ATOM 1467 O O . VAL A 1 199 ? 11.023 -1.327 -7.775 1.00 94.06 199 VAL A O 1
ATOM 1470 N N . PRO A 1 200 ? 11.287 -3.525 -7.432 1.00 95.69 200 PRO A N 1
ATOM 1471 C CA . PRO A 1 200 ? 10.568 -3.512 -6.161 1.00 95.69 200 PRO A CA 1
ATOM 1472 C C . PRO A 1 200 ? 11.344 -2.796 -5.047 1.00 95.69 200 PRO A C 1
ATOM 1474 O O . PRO A 1 200 ? 12.556 -2.965 -4.904 1.00 95.69 200 PRO A O 1
ATOM 1477 N N . VAL A 1 201 ? 10.671 -1.976 -4.240 1.00 93.31 201 VAL A N 1
ATOM 1478 C CA . VAL A 1 201 ? 11.269 -1.194 -3.140 1.00 93.31 201 VAL A CA 1
ATOM 1479 C C . VAL A 1 201 ? 11.776 -2.084 -2.004 1.00 93.31 201 VAL A C 1
ATOM 1481 O O . VAL A 1 201 ? 12.821 -1.785 -1.433 1.00 93.31 201 VAL A O 1
ATOM 1484 N N . PHE A 1 202 ? 11.094 -3.192 -1.705 1.00 92.00 202 PHE A N 1
ATOM 1485 C CA . PHE A 1 202 ? 11.468 -4.115 -0.624 1.00 92.00 202 PHE A CA 1
ATOM 1486 C C . PHE A 1 202 ? 12.208 -5.361 -1.131 1.00 92.00 202 PHE A C 1
ATOM 1488 O O . PHE A 1 202 ? 12.284 -6.371 -0.437 1.00 92.00 202 PHE A O 1
ATOM 1495 N N . GLY A 1 203 ? 12.759 -5.283 -2.345 1.00 93.88 203 GLY A N 1
ATOM 1496 C CA . GLY A 1 203 ? 13.410 -6.401 -3.019 1.00 93.88 203 GLY A CA 1
ATOM 1497 C C . GLY A 1 203 ? 12.429 -7.324 -3.753 1.00 93.88 203 GLY A C 1
ATOM 1498 O O . GLY A 1 203 ? 11.208 -7.214 -3.582 1.00 93.88 203 GLY A O 1
ATOM 1499 N N . PRO A 1 204 ? 12.956 -8.196 -4.628 1.00 94.56 204 PRO A N 1
ATOM 1500 C CA . PRO A 1 204 ? 12.153 -9.130 -5.404 1.00 94.56 204 PRO A CA 1
ATOM 1501 C C . PRO A 1 204 ? 11.526 -10.205 -4.512 1.00 94.56 204 PRO A C 1
ATOM 1503 O O . PRO A 1 204 ? 12.046 -10.532 -3.446 1.00 94.56 204 PRO A O 1
ATOM 1506 N N . ARG A 1 205 ? 10.429 -10.793 -4.993 1.00 94.81 205 ARG A N 1
ATOM 1507 C CA . ARG A 1 205 ? 9.807 -11.981 -4.399 1.00 94.81 205 ARG A CA 1
ATOM 1508 C C . ARG A 1 205 ? 9.540 -13.036 -5.463 1.00 94.81 205 ARG A C 1
ATOM 1510 O O . ARG A 1 205 ? 9.406 -12.704 -6.642 1.00 94.81 205 ARG A O 1
ATOM 1517 N N . ASP A 1 206 ? 9.443 -14.287 -5.033 1.00 94.69 206 ASP A N 1
ATOM 1518 C CA . ASP A 1 206 ? 9.278 -15.443 -5.923 1.00 94.69 206 ASP A CA 1
ATOM 1519 C C . ASP A 1 206 ? 7.885 -16.078 -5.844 1.00 94.69 206 ASP A C 1
ATOM 1521 O O . ASP A 1 206 ? 7.531 -16.881 -6.701 1.00 94.69 206 ASP A O 1
ATOM 1525 N N . ASP A 1 207 ? 7.078 -15.709 -4.851 1.00 94.88 207 ASP A N 1
ATOM 1526 C CA . ASP A 1 207 ? 5.708 -16.184 -4.694 1.00 94.88 207 ASP A CA 1
ATOM 1527 C C . ASP A 1 207 ? 4.705 -15.260 -5.400 1.00 94.88 207 ASP A C 1
ATOM 1529 O O . ASP A 1 207 ? 4.639 -14.052 -5.136 1.00 94.88 207 ASP A O 1
ATOM 1533 N N . ASP A 1 208 ? 3.908 -15.838 -6.301 1.00 96.19 208 ASP A N 1
ATOM 1534 C CA . ASP A 1 208 ? 2.861 -15.126 -7.034 1.00 96.19 208 ASP A CA 1
ATOM 1535 C C . ASP A 1 208 ? 1.822 -14.537 -6.081 1.00 96.19 208 ASP A C 1
ATOM 1537 O O . ASP A 1 208 ? 1.310 -15.208 -5.183 1.00 96.19 208 ASP A O 1
ATOM 1541 N N . GLN A 1 209 ? 1.505 -13.263 -6.301 1.00 95.06 209 GLN A N 1
ATOM 1542 C CA . GLN A 1 209 ? 0.466 -12.562 -5.555 1.00 95.06 209 GLN A CA 1
ATOM 1543 C C . GLN A 1 209 ? -0.866 -12.600 -6.303 1.00 95.06 209 GLN A C 1
ATOM 1545 O O . GLN A 1 209 ? -0.862 -12.719 -7.533 1.00 95.06 209 GLN A O 1
ATOM 1550 N N . PRO A 1 210 ? -2.004 -12.463 -5.599 1.00 92.31 210 PRO A N 1
ATOM 1551 C CA . PRO A 1 210 ? -3.301 -12.350 -6.249 1.00 92.31 210 PRO A CA 1
ATOM 1552 C C . PRO A 1 210 ? -3.297 -11.257 -7.322 1.00 92.31 210 PRO A C 1
ATOM 1554 O O . PRO A 1 210 ? -2.801 -10.150 -7.106 1.00 92.31 210 PRO A O 1
ATOM 1557 N N . LEU A 1 211 ? -3.868 -11.583 -8.479 1.00 87.94 211 LEU A N 1
ATOM 1558 C CA . LEU A 1 211 ? -4.215 -10.596 -9.490 1.00 87.94 211 LEU A CA 1
ATOM 1559 C C . LEU A 1 211 ? -5.677 -10.202 -9.259 1.00 87.94 211 LEU A C 1
ATOM 1561 O O . LEU A 1 211 ? -6.510 -11.100 -9.099 1.00 87.94 211 LEU A O 1
ATOM 1565 N N . PRO A 1 212 ? -6.005 -8.902 -9.210 1.00 79.69 212 PRO A N 1
ATOM 1566 C CA . PRO A 1 212 ? -7.395 -8.483 -9.150 1.00 79.69 212 PRO A CA 1
ATOM 1567 C C . PRO A 1 212 ? -8.160 -8.992 -10.373 1.00 79.69 212 PRO A C 1
ATOM 1569 O O . PRO A 1 212 ? -7.598 -9.067 -11.468 1.00 79.69 212 PRO A O 1
ATOM 1572 N N . ALA A 1 213 ? -9.426 -9.350 -10.160 1.00 61.53 213 ALA A N 1
ATOM 1573 C CA . ALA A 1 213 ? -10.333 -9.791 -11.218 1.00 61.53 213 ALA A CA 1
ATOM 1574 C C . ALA A 1 213 ? -10.730 -8.651 -12.168 1.00 61.53 213 ALA A C 1
ATOM 1576 O O . ALA A 1 213 ? -10.821 -7.490 -11.702 1.00 61.53 213 ALA A O 1
#

Organism: NCBI:txid2497878

pLDDT: mean 95.8, std 4.27, range [61.53, 98.88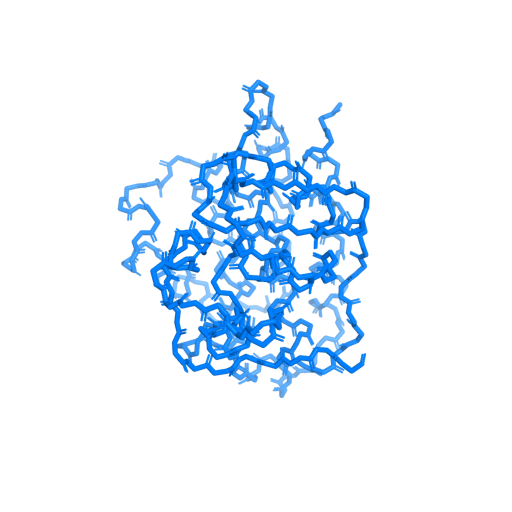]

Nearest PDB structures (foldseek):
  2nsg-assembly1_A  TM=5.797E-01  e=6.621E-04  Corynebacterium glutamicum
  2p1a-assembly1_B  TM=6.895E-01  e=3.207E-01  Bacillus cereus ATCC 10987
  2p1a-assembly1_A  TM=6.840E-01  e=3.375E-01  Bacillus cereus ATCC 10987

Foldseek 3Di:
DDLLLVLLVVLLVLLQVCLVDDDPVLQQFAQPQHRVDGVVLLLLLLLQVLVCQLVVVQVCPPDPVSSVCSSVVCPPPRSNRSSVSNVVSSVSLSVVCVVPLCSVSSLSSLLSSQSSCLRNLHAGDDCSNQVVVLVSQVCVLQQDQQEWEDEPPDIHHDHPWYFDDYSSRLSCLQAQNAALVRRQVRTVNGDDCSRRQSRHPVGHDHDGHGDRD

Solvent-accessible surface area (backbone atoms only — not comparable to full-atom values): 11579 Å² total; per-residue (Å²): 133,52,75,63,26,54,39,40,53,56,44,45,54,52,44,44,53,45,39,75,66,62,50,75,68,57,33,64,34,59,21,77,83,49,67,93,30,28,39,49,41,49,49,25,32,50,19,34,54,44,49,25,66,62,69,65,65,50,77,62,61,94,33,70,71,45,53,49,46,23,34,62,77,44,58,89,60,51,52,56,58,34,35,52,54,35,53,71,31,48,68,51,52,36,58,59,36,66,96,37,90,72,47,60,73,46,49,50,51,35,55,49,53,42,41,48,25,55,51,68,72,46,71,77,62,60,60,80,52,42,49,66,52,35,68,63,42,48,61,74,56,28,56,78,26,60,26,23,44,34,40,83,95,46,72,34,31,75,36,90,52,54,32,58,44,54,65,67,60,48,45,38,27,40,64,39,47,39,8,53,70,63,58,22,68,34,18,87,73,61,53,55,66,83,45,47,50,66,50,21,72,79,38,71,40,82,66,80,50,83,74,77,132

InterPro domains:
  IPR024344 Mycothiol-dependent maleylpyruvate isomerase, metal-binding domain [PF11716] (10-115)
  IPR034660 DinB/YfiT-like putative metalloenzymes [G3DSA:1.20.120.450] (1-129)
  IPR034660 DinB/YfiT-like putative metalloenzymes [SSF109854] (3-123)

Secondary structure (DSSP, 8-state):
--HHHHHHHHHHHHHHHHHHH--HHHHT-EETTEEEEEHHHHHHHHHHHHHHHHHT--TTTTSHHHHHHHHHHTTT--HHHHHHHHHTTHHHHHHHTTT-S--HHHHHHHHHHHHHHHHTT-----GGGTHHHHHHHHHHHHTT-SSEEEETTEEE--SS-EEE--HHHHHHHHTT-S-HHHHHTTBSSPPPHHHHTTS-TT----SPPPPP-

Sequence (213 aa):
MTEMADLYDACLDEVDRLAATLTPEQLASVVPATPAWTVHQVIAHLAGSAADASTGRMDGAPGSEWTARHVAELEGRSPGELAASLRSTQAAVAASTEGNPRPAIVWNISVHLADVHEALGLPVLDAALWQPVLAAVGPYRLAGAPARVRCGDEVWGSGDAEAVVTPYELFRALFSRRSRAQMQAWGSPALTAEQLDGVPVFGPRDDDQPLPA

Mean predicted aligned error: 2.98 Å